Protein AF-A0A0X3PHG5-F1 (afdb_monomer_lite)

Foldseek 3Di:
DDDDDDDDDDDDDDDDPPPPVVVPVVVVVVVVVVVVVVVVPPPQWLWDKDKDWDWDAACPPDQKIKIKIKIATDTDPDDDAWKWKDWPLDIDTWDADSVRNMIMDMDIDGLVVDAFDKTKIFIAHPVLVVVQVVCVVVVHDNVVGDGSDIDIDGDRGYDDDDPDDPVNVVVVVVVVVVVVVVCVVVVPD

Sequence (189 aa):
YGMYFTRLDPYDANTNPMNVFRFSSVMLSGSFLIFCCLFLSVLSCDPEVKYKDYTSKEALLSSKTVILVEGRATCTNDELNDLYAVLGDTVVPVSRNLETDEFHVTFSDEHKKIPRGYYTVKFYDDEGYMLVRKAQSLGQPIQSIKPVFSVDVYHGGVWLRPWIHSETVALLTAALVGLGAVLTKNKIF

InterPro domains:
  IPR008855 Translocon-associated [PF05404] (33-188)
  IPR008855 Translocon-associated [PTHR12731] (33-188)

pLDDT: mean 78.21, std 18.8, range [32.19, 97.06]

Structure (mmCIF, N/CA/C/O backbone):
data_AF-A0A0X3PHG5-F1
#
_entry.id   AF-A0A0X3PHG5-F1
#
loop_
_atom_site.group_PDB
_atom_site.id
_atom_site.type_symbol
_atom_site.label_atom_id
_atom_site.label_alt_id
_atom_site.label_comp_id
_atom_site.label_asym_id
_atom_site.label_entity_id
_atom_site.label_seq_id
_atom_site.pdbx_PDB_ins_code
_atom_site.Cartn_x
_atom_site.Cartn_y
_atom_site.Cartn_z
_atom_site.occupancy
_atom_site.B_iso_or_equiv
_atom_site.auth_seq_id
_atom_site.auth_comp_id
_atom_site.auth_asym_id
_atom_site.auth_atom_id
_atom_site.pdbx_PDB_model_num
ATOM 1 N N . TYR A 1 1 ? -22.666 28.795 62.145 1.00 41.31 1 TYR A N 1
ATOM 2 C CA . TYR A 1 1 ? -23.730 28.853 63.165 1.00 41.31 1 TYR A CA 1
ATOM 3 C C . TYR A 1 1 ? -24.941 29.540 62.564 1.00 41.31 1 TYR A C 1
ATOM 5 O O . TYR A 1 1 ? -24.802 30.677 62.140 1.00 41.31 1 TYR A O 1
ATOM 13 N N . GLY A 1 2 ? -26.082 28.850 62.490 1.00 40.31 2 GLY A N 1
ATOM 14 C CA . GLY A 1 2 ? -27.363 29.460 62.114 1.00 40.31 2 GLY A CA 1
ATOM 15 C C . GLY A 1 2 ? -28.164 28.654 61.094 1.00 40.31 2 GLY A C 1
ATOM 16 O O . GLY A 1 2 ? -28.271 29.073 59.949 1.00 40.31 2 GLY A O 1
ATOM 17 N N . MET A 1 3 ? -28.739 27.517 61.502 1.00 36.38 3 MET A N 1
ATOM 18 C CA . MET A 1 3 ? -29.902 26.952 60.807 1.00 36.38 3 MET A CA 1
ATOM 19 C C . MET A 1 3 ? -31.165 27.499 61.477 1.00 36.38 3 MET A C 1
ATOM 21 O O . MET A 1 3 ? -31.364 27.282 62.672 1.00 36.38 3 MET A O 1
ATOM 25 N N . TYR A 1 4 ? -32.000 28.199 60.709 1.00 38.59 4 TYR A N 1
ATOM 26 C CA . TYR A 1 4 ? -33.343 28.611 61.112 1.00 38.59 4 TYR A CA 1
ATOM 27 C C . TYR A 1 4 ? -34.396 27.672 60.503 1.00 38.59 4 TYR A C 1
ATOM 29 O O . TYR A 1 4 ? -34.551 27.567 59.292 1.00 38.59 4 TYR A O 1
ATOM 37 N N . PHE A 1 5 ? -35.079 26.989 61.416 1.00 48.06 5 PHE A N 1
ATOM 38 C CA . PHE A 1 5 ? -36.481 26.565 61.464 1.00 48.06 5 PHE A CA 1
ATOM 39 C C . PHE A 1 5 ? -37.438 26.981 60.318 1.00 48.06 5 PHE A C 1
ATOM 41 O O . PHE A 1 5 ? -37.664 28.168 60.115 1.00 48.06 5 PHE A O 1
ATOM 48 N N . THR A 1 6 ? -38.148 26.015 59.719 1.00 40.47 6 THR A N 1
ATOM 49 C CA . THR A 1 6 ? -39.575 26.126 59.318 1.00 40.47 6 THR A CA 1
ATOM 50 C C . THR A 1 6 ? -40.212 24.735 59.471 1.00 40.47 6 THR A C 1
ATOM 52 O O . THR A 1 6 ? -39.702 23.752 58.950 1.00 40.47 6 THR A O 1
ATOM 55 N N . ARG A 1 7 ? -41.038 24.551 60.506 1.00 32.19 7 ARG A N 1
ATOM 56 C CA . ARG A 1 7 ? -42.509 24.675 60.540 1.00 32.19 7 ARG A CA 1
ATOM 57 C C . ARG A 1 7 ? -43.207 23.462 59.903 1.00 32.19 7 ARG A C 1
ATOM 59 O O . ARG A 1 7 ? -43.208 23.283 58.696 1.00 32.19 7 ARG A O 1
ATOM 66 N N . LEU A 1 8 ? -43.780 22.655 60.795 1.00 42.75 8 LEU A N 1
ATOM 67 C CA . LEU A 1 8 ? -44.697 21.548 60.543 1.00 42.75 8 LEU A CA 1
ATOM 68 C C . LEU A 1 8 ? -46.016 22.081 59.967 1.00 42.75 8 LEU A C 1
ATOM 70 O O . LEU A 1 8 ? -46.634 22.931 60.609 1.00 42.75 8 LEU A O 1
ATOM 74 N N . ASP A 1 9 ? -46.457 21.521 58.843 1.00 38.91 9 ASP A N 1
ATOM 75 C CA . ASP A 1 9 ? -47.870 21.491 58.458 1.00 38.91 9 ASP A CA 1
ATOM 76 C C . ASP A 1 9 ? -48.429 20.083 58.742 1.00 38.91 9 ASP A C 1
ATOM 78 O O . ASP A 1 9 ? -47.762 19.087 58.434 1.00 38.91 9 ASP A O 1
ATOM 82 N N . PRO A 1 10 ? -49.612 19.966 59.371 1.00 50.91 10 PRO A N 1
ATOM 83 C CA . PRO A 1 10 ? -50.230 18.689 59.688 1.00 50.91 10 PRO A CA 1
ATOM 84 C C . PRO A 1 10 ? -51.266 18.266 58.634 1.00 50.91 10 PRO A C 1
ATOM 86 O O . PRO A 1 10 ? -51.824 19.091 57.919 1.00 50.91 10 PRO A O 1
ATOM 89 N N . TYR A 1 11 ? -51.622 16.979 58.706 1.00 40.19 11 TYR A N 1
ATOM 90 C CA . TYR A 1 11 ? -52.913 16.413 58.298 1.00 40.19 11 TYR A CA 1
ATOM 91 C C . TYR A 1 11 ? -53.104 16.098 56.801 1.00 40.19 11 TYR A C 1
ATOM 93 O O . TYR A 1 11 ? -53.540 16.937 56.027 1.00 40.19 11 TYR A O 1
ATOM 101 N N . ASP A 1 12 ? -52.913 14.831 56.419 1.00 36.19 12 ASP A N 1
ATOM 102 C CA . ASP A 1 12 ? -54.086 13.990 56.148 1.00 36.19 12 ASP A CA 1
ATOM 103 C C . ASP A 1 12 ? -53.744 12.497 56.256 1.00 36.19 12 ASP A C 1
ATOM 105 O O . ASP A 1 12 ? -52.703 12.016 55.804 1.00 36.19 12 ASP A O 1
ATOM 109 N N . ALA A 1 13 ? -54.627 11.774 56.928 1.00 48.03 13 ALA A N 1
ATOM 110 C CA . ALA A 1 13 ? -54.452 10.409 57.378 1.00 48.03 13 ALA A CA 1
ATOM 111 C C . ALA A 1 13 ? -55.277 9.470 56.500 1.00 48.03 13 ALA A C 1
ATOM 113 O O . ALA A 1 13 ? -56.311 8.991 56.949 1.00 48.03 13 ALA A O 1
ATOM 114 N N . ASN A 1 14 ? -54.855 9.191 55.259 1.00 46.59 14 ASN A N 1
ATOM 115 C CA . ASN A 1 14 ? -55.441 8.071 54.515 1.00 46.59 14 ASN A CA 1
ATOM 116 C C . ASN A 1 14 ? -54.658 7.641 53.262 1.00 46.59 14 ASN A C 1
ATOM 118 O O . ASN A 1 14 ? -55.089 7.893 52.144 1.00 46.59 14 ASN A O 1
ATOM 122 N N . THR A 1 15 ? -53.538 6.928 53.409 1.00 49.00 15 THR A N 1
ATOM 123 C CA . THR A 1 15 ? -53.030 6.089 52.305 1.00 49.00 15 THR A CA 1
ATOM 124 C C . THR A 1 15 ? -52.192 4.932 52.832 1.00 49.00 15 THR A C 1
ATOM 126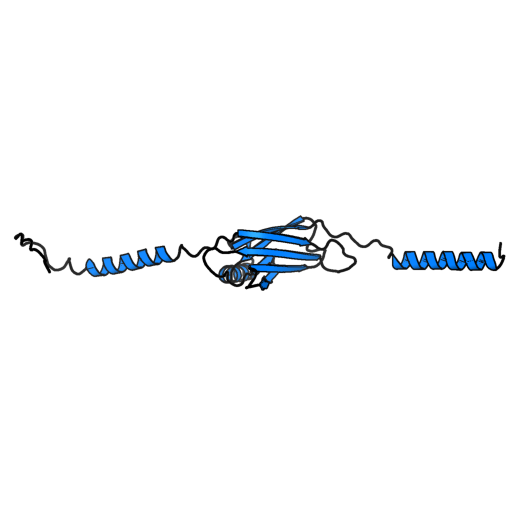 O O . THR A 1 15 ? -51.272 5.110 53.625 1.00 49.00 15 THR A O 1
ATOM 129 N N . ASN A 1 16 ? -52.536 3.733 52.367 1.00 45.94 16 ASN A N 1
ATOM 130 C CA . ASN A 1 16 ? -51.951 2.448 52.737 1.00 45.94 16 ASN A CA 1
ATOM 131 C C . ASN A 1 16 ? -50.403 2.441 52.674 1.00 45.94 16 ASN A C 1
ATOM 133 O O . ASN A 1 16 ? -49.839 2.820 51.644 1.00 45.94 16 ASN A O 1
ATOM 137 N N . PRO A 1 17 ? -49.694 1.913 53.694 1.00 46.38 17 PRO A N 1
ATOM 138 C CA . PRO A 1 17 ? -48.227 1.959 53.775 1.00 46.38 17 PRO A CA 1
ATOM 139 C C . PRO A 1 17 ? -47.492 1.006 52.810 1.00 46.38 17 PRO A C 1
ATOM 141 O O . PRO A 1 17 ? -46.265 0.945 52.816 1.00 46.38 17 PRO A O 1
ATOM 144 N N . MET A 1 18 ? -48.203 0.258 51.959 1.00 44.62 18 MET A N 1
ATOM 145 C CA . MET A 1 18 ? -47.602 -0.813 51.151 1.00 44.62 18 MET A CA 1
ATOM 146 C C . MET A 1 18 ? -47.088 -0.395 49.763 1.00 44.62 18 MET A C 1
ATOM 148 O O . MET A 1 18 ? -46.386 -1.180 49.132 1.00 44.62 18 MET A O 1
ATOM 152 N N . ASN A 1 19 ? -47.370 0.823 49.283 1.00 41.91 19 ASN A N 1
ATOM 153 C CA . ASN A 1 19 ? -46.930 1.265 47.946 1.00 41.91 19 ASN A CA 1
ATOM 154 C C . ASN A 1 19 ? -45.727 2.221 47.941 1.00 41.91 19 ASN A C 1
ATOM 156 O O . ASN A 1 19 ? -45.150 2.462 46.883 1.00 41.91 19 ASN A O 1
ATOM 160 N N . VAL A 1 20 ? -45.297 2.724 49.100 1.00 47.88 20 VAL A N 1
ATOM 161 C CA . VAL A 1 20 ? -44.175 3.679 49.181 1.00 47.88 20 VAL A CA 1
ATOM 162 C C . VAL A 1 20 ? -42.817 2.964 49.101 1.00 47.88 20 VAL A C 1
ATOM 164 O O . VAL A 1 20 ? -41.876 3.470 48.493 1.00 47.88 20 VAL A O 1
ATOM 167 N N . PHE A 1 21 ? -42.721 1.731 49.608 1.00 44.16 21 PHE A N 1
ATOM 168 C CA . PHE A 1 21 ? -41.457 0.981 49.642 1.00 44.16 21 PHE A CA 1
ATOM 169 C C . PHE A 1 21 ? -41.068 0.301 48.321 1.00 44.16 21 PHE A C 1
ATOM 171 O O . PHE A 1 21 ? -39.909 -0.071 48.150 1.00 44.16 21 PHE A O 1
ATOM 178 N N . ARG A 1 22 ? -41.991 0.163 47.358 1.00 39.25 22 ARG A N 1
ATOM 179 C CA . ARG A 1 22 ? -41.695 -0.444 46.045 1.00 39.25 22 ARG A CA 1
ATOM 180 C C . ARG A 1 22 ? -41.209 0.565 44.999 1.00 39.25 22 ARG A C 1
ATOM 182 O O . ARG A 1 22 ? -40.658 0.161 43.982 1.00 39.25 22 ARG A O 1
ATOM 189 N N . PHE A 1 23 ? -41.390 1.863 45.252 1.00 42.81 23 PHE A N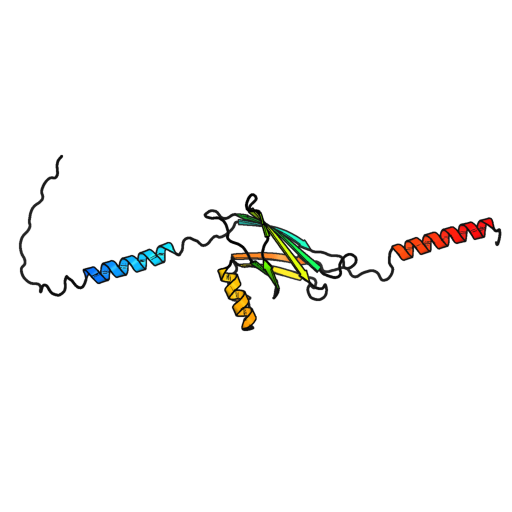 1
ATOM 190 C CA . PHE A 1 23 ? -41.012 2.936 44.327 1.00 42.81 23 PHE A CA 1
ATOM 191 C C . PHE A 1 23 ? -39.564 3.419 44.507 1.00 42.81 23 PHE A C 1
ATOM 193 O O . PHE A 1 23 ? -38.958 3.895 43.550 1.00 42.81 23 PHE A O 1
ATOM 200 N N . SER A 1 24 ? -38.976 3.256 45.698 1.00 46.94 24 SER A N 1
ATOM 201 C CA . SER A 1 24 ? -37.615 3.737 45.988 1.00 46.94 24 SER A CA 1
ATOM 202 C C . SER A 1 24 ? -36.516 2.862 45.360 1.00 46.94 24 SER A C 1
ATOM 204 O O . SER A 1 24 ? -35.541 3.386 44.825 1.00 46.94 24 SER A O 1
ATOM 206 N N . SER A 1 25 ? -36.692 1.538 45.325 1.00 46.69 25 SER A N 1
ATOM 207 C CA . SER A 1 25 ? -35.706 0.600 44.759 1.00 46.69 25 SER A CA 1
ATOM 208 C C . SER A 1 25 ? -35.695 0.560 43.224 1.00 46.69 25 SER A C 1
ATOM 210 O O . SER A 1 25 ? -34.639 0.371 42.625 1.00 46.69 25 SER A O 1
ATOM 212 N N . VAL A 1 26 ? -36.839 0.799 42.572 1.00 51.00 26 VAL A N 1
ATOM 213 C CA . VAL A 1 26 ? -36.942 0.848 41.099 1.00 51.00 26 VAL A CA 1
ATOM 214 C C . VAL A 1 26 ? -36.394 2.170 40.542 1.00 51.00 26 VAL A C 1
ATOM 216 O O . VAL A 1 26 ? -35.745 2.174 39.498 1.00 51.00 26 VAL A O 1
ATOM 219 N N . MET A 1 27 ? -36.570 3.281 41.266 1.00 49.12 27 MET A N 1
ATOM 220 C CA . MET A 1 27 ? -36.026 4.593 40.886 1.00 49.12 27 MET A CA 1
ATOM 221 C C . MET A 1 27 ? -34.498 4.674 41.048 1.00 49.12 27 MET A C 1
ATOM 223 O O . MET A 1 27 ? -33.832 5.236 40.181 1.00 49.12 27 MET A O 1
ATOM 227 N N . LEU A 1 28 ? -33.918 4.047 42.085 1.00 50.62 28 LEU A N 1
ATOM 228 C CA . LEU A 1 28 ? -32.454 3.951 42.225 1.00 50.62 28 LEU A CA 1
ATOM 229 C C . LEU A 1 28 ? -31.813 3.034 41.166 1.00 50.62 28 LEU A C 1
ATOM 231 O O . LEU A 1 28 ? -30.697 3.297 40.723 1.00 50.62 28 LEU A O 1
ATOM 235 N N . SER A 1 29 ? -32.518 1.981 40.739 1.00 51.50 29 SER A N 1
ATOM 236 C CA . SER A 1 29 ? -32.056 1.051 39.698 1.00 51.50 29 SER A CA 1
ATOM 237 C C . SER A 1 29 ? -32.139 1.650 38.287 1.00 51.50 29 SER A C 1
ATOM 239 O O . SER A 1 29 ? -31.236 1.430 37.478 1.00 51.50 29 SER A O 1
ATOM 241 N N . GLY A 1 30 ? -33.179 2.441 37.996 1.00 50.97 30 GLY A N 1
ATOM 242 C CA . GLY A 1 30 ? -33.368 3.088 36.695 1.00 50.97 30 GLY A CA 1
ATOM 243 C C . GLY A 1 30 ? -32.378 4.225 36.424 1.00 50.97 30 GLY A C 1
ATOM 244 O O . GLY A 1 30 ? -31.853 4.330 35.317 1.00 50.97 30 GLY A O 1
ATOM 245 N N . SER A 1 31 ? -32.048 5.035 37.436 1.00 53.56 31 SER A N 1
ATOM 246 C CA . SER A 1 31 ? -31.077 6.130 37.282 1.00 53.56 31 SER A CA 1
ATOM 247 C C . SER A 1 31 ? -29.640 5.649 37.061 1.00 53.56 31 SER A C 1
ATOM 249 O O . SER A 1 31 ? -28.892 6.318 36.352 1.00 53.56 31 SER A O 1
ATOM 251 N N . PHE A 1 32 ? -29.253 4.486 37.596 1.00 52.09 32 PHE A N 1
ATOM 252 C CA . PHE A 1 32 ? -27.912 3.919 37.394 1.00 52.09 32 PHE A CA 1
ATOM 253 C C . PHE A 1 32 ? -27.714 3.373 35.968 1.00 52.09 32 PHE A C 1
ATOM 255 O O . PHE A 1 32 ? -26.645 3.533 35.382 1.00 52.09 32 PHE A O 1
ATOM 262 N N . LEU A 1 33 ? -28.765 2.792 35.374 1.00 53.94 33 LEU A N 1
ATOM 263 C CA . LEU A 1 33 ? -28.755 2.309 33.987 1.00 53.94 33 LEU A CA 1
ATOM 264 C C . LEU A 1 33 ? -28.727 3.460 32.969 1.00 53.94 33 LEU A C 1
ATOM 266 O O . LEU A 1 33 ? -28.051 3.362 31.949 1.00 53.94 33 LEU A O 1
ATOM 270 N N . ILE A 1 34 ? -29.402 4.574 33.264 1.00 55.03 34 ILE A N 1
ATOM 271 C CA . ILE A 1 34 ? -29.420 5.760 32.392 1.00 55.03 34 ILE A CA 1
ATOM 272 C C . ILE A 1 34 ? -28.089 6.522 32.464 1.00 55.03 34 ILE A C 1
ATOM 274 O O . ILE A 1 34 ? -27.598 6.997 31.443 1.00 55.03 34 ILE A O 1
ATOM 278 N N . PHE A 1 35 ? -27.460 6.592 33.641 1.00 52.66 35 PHE A N 1
ATOM 279 C CA . PHE A 1 35 ? -26.144 7.217 33.795 1.00 52.66 35 PHE A CA 1
ATOM 280 C C . PHE A 1 35 ? -25.027 6.382 33.144 1.00 52.66 35 PHE A C 1
ATOM 282 O O . PHE A 1 35 ? -24.122 6.944 32.540 1.00 52.66 35 PHE A O 1
ATOM 289 N N . CYS A 1 36 ? -25.121 5.048 33.165 1.00 53.12 36 CYS A N 1
ATOM 290 C CA . CYS A 1 36 ? -24.152 4.170 32.496 1.00 53.12 36 CYS A CA 1
ATOM 291 C C . CYS A 1 36 ? -24.176 4.319 30.961 1.00 53.12 36 CYS A C 1
ATOM 293 O O . CYS A 1 36 ? -23.119 4.379 30.334 1.00 53.12 36 CYS A O 1
ATOM 295 N N . CYS A 1 37 ? -25.358 4.482 30.354 1.00 52.28 37 CYS A N 1
ATOM 296 C CA . CYS A 1 37 ? -25.480 4.699 28.907 1.00 52.28 37 CYS A CA 1
ATOM 297 C C . CYS A 1 37 ? -24.916 6.050 28.433 1.00 52.28 37 CYS A C 1
ATOM 299 O O . CYS A 1 37 ? -24.498 6.155 27.284 1.00 52.28 37 CYS A O 1
ATOM 301 N N . LEU A 1 38 ? -24.890 7.073 29.295 1.00 52.94 38 LEU A N 1
ATOM 302 C CA . LEU A 1 38 ? -24.382 8.407 28.946 1.00 52.94 38 LEU A CA 1
ATOM 303 C C . LEU A 1 38 ? -22.851 8.514 29.015 1.00 52.94 38 LEU A C 1
ATOM 305 O O . LEU A 1 38 ? -22.280 9.396 28.379 1.00 52.94 38 LEU A O 1
ATOM 309 N N . PHE A 1 39 ? -22.180 7.621 29.750 1.00 50.47 39 PHE A N 1
ATOM 310 C CA . PHE A 1 39 ? -20.714 7.604 29.840 1.00 50.47 39 PHE A CA 1
ATOM 311 C C . PHE A 1 39 ? -20.034 6.797 28.727 1.00 50.47 39 PHE A C 1
ATOM 313 O O . PHE A 1 39 ? -18.862 7.034 28.455 1.00 50.47 39 PHE A O 1
ATOM 320 N N . LEU A 1 40 ? -20.742 5.888 28.041 1.00 52.53 40 LEU A N 1
ATOM 321 C CA . LEU A 1 40 ? -20.148 5.106 26.945 1.00 52.53 40 LEU A CA 1
ATOM 322 C C . LEU A 1 40 ? -20.017 5.879 25.625 1.00 52.53 40 LEU A C 1
ATOM 324 O O . LEU A 1 40 ? -19.265 5.463 24.750 1.00 52.53 40 LEU A O 1
ATOM 328 N N . SER A 1 41 ? -20.731 6.991 25.447 1.00 52.28 41 SER A N 1
ATOM 329 C CA . SER A 1 41 ? -20.766 7.703 24.162 1.00 52.28 41 SER A CA 1
ATOM 330 C C . SER A 1 41 ? -19.628 8.707 23.948 1.00 52.28 41 SER A C 1
ATOM 332 O O . SER A 1 41 ? -19.637 9.400 22.937 1.00 52.28 41 SER A O 1
ATOM 334 N N . VAL A 1 42 ? -18.672 8.829 24.878 1.00 51.66 42 VAL A N 1
ATOM 335 C CA . VAL A 1 42 ? -17.683 9.928 24.869 1.00 51.66 42 VAL A CA 1
ATOM 336 C C . VAL A 1 42 ? -16.271 9.519 24.428 1.00 51.66 42 VAL A C 1
ATOM 338 O O . VAL A 1 42 ? -15.387 10.367 24.402 1.00 51.66 42 VAL A O 1
ATOM 341 N N . LEU A 1 43 ? -16.049 8.261 24.035 1.00 56.78 43 LEU A N 1
ATOM 342 C CA . LEU A 1 43 ? -14.722 7.767 23.637 1.00 56.78 43 LEU A CA 1
ATOM 343 C C . LEU A 1 43 ? -14.630 7.383 22.150 1.00 56.78 43 LEU A C 1
ATOM 345 O O . LEU A 1 43 ? -13.913 6.460 21.784 1.00 56.78 43 LEU A O 1
ATOM 349 N N . SER A 1 44 ? -15.365 8.059 21.264 1.00 58.25 44 SER A N 1
ATOM 350 C CA . SER A 1 44 ? -15.099 7.937 19.827 1.00 58.25 44 SER A CA 1
ATOM 351 C C . SER A 1 44 ? -14.066 8.984 19.426 1.00 58.25 44 SER A C 1
ATOM 353 O O . SER A 1 44 ? -14.383 10.169 19.323 1.00 58.25 44 SER A O 1
ATOM 355 N N . CYS A 1 45 ? -12.824 8.549 19.231 1.00 66.75 45 CYS A N 1
ATOM 356 C CA . CYS A 1 45 ? -11.799 9.396 18.647 1.00 66.75 45 CYS A CA 1
ATOM 357 C C . CYS A 1 45 ? -12.041 9.535 17.140 1.00 66.75 45 CYS A C 1
ATOM 359 O O . CYS A 1 45 ? -11.969 8.543 16.417 1.00 66.75 45 CYS A O 1
ATOM 361 N N . ASP A 1 46 ? -12.287 10.757 16.669 1.00 67.81 46 ASP A N 1
ATOM 362 C CA . ASP A 1 46 ? -12.180 11.110 15.253 1.00 67.81 46 ASP A CA 1
ATOM 363 C C . ASP A 1 46 ? -10.793 11.743 15.034 1.00 67.81 46 ASP A C 1
ATOM 365 O O . ASP A 1 46 ? -10.614 12.932 15.317 1.00 67.81 46 ASP A O 1
ATOM 369 N N . PRO A 1 47 ? -9.771 10.970 14.617 1.00 74.94 47 PRO A N 1
ATOM 370 C CA . PRO A 1 47 ? -8.417 11.494 14.499 1.00 74.94 47 PRO A CA 1
ATOM 371 C C . PRO A 1 47 ? -8.294 12.477 13.328 1.00 74.94 47 PRO A C 1
ATOM 373 O O . PRO A 1 47 ? -8.789 12.226 12.227 1.00 74.94 47 PRO A O 1
ATOM 376 N N . GLU A 1 48 ? -7.555 13.571 13.530 1.00 78.12 48 GLU A N 1
ATOM 377 C CA . GLU A 1 48 ? -7.088 14.398 12.413 1.00 78.12 48 GLU A CA 1
ATOM 378 C C . GLU A 1 48 ? -5.924 13.659 11.735 1.00 78.12 48 GLU A C 1
ATOM 380 O O . GLU A 1 48 ? -4.860 13.473 12.332 1.00 78.12 48 GLU A O 1
ATOM 385 N N . VAL A 1 49 ? -6.131 13.196 10.497 1.00 82.62 49 VAL A N 1
ATOM 386 C CA . VAL A 1 49 ? -5.156 12.369 9.770 1.00 82.62 49 VAL A CA 1
ATOM 387 C C . VAL A 1 49 ? -4.529 13.157 8.627 1.00 82.62 49 VAL A C 1
ATOM 389 O O . VAL A 1 49 ? -5.211 13.593 7.699 1.00 82.62 49 VAL A O 1
ATOM 392 N N . LYS A 1 50 ? -3.200 13.277 8.654 1.00 87.00 50 LYS A N 1
ATOM 393 C CA . LYS A 1 50 ? -2.398 13.754 7.518 1.00 87.00 50 LYS A CA 1
ATOM 394 C C . LYS A 1 50 ? -1.570 12.594 7.007 1.00 87.00 50 LYS A C 1
ATOM 396 O O . LYS A 1 50 ? -0.778 12.045 7.764 1.00 87.00 50 LYS A O 1
ATOM 401 N N . TYR A 1 51 ? -1.737 12.231 5.742 1.00 90.19 51 TYR A N 1
ATOM 402 C CA . TYR A 1 51 ? -1.047 11.089 5.151 1.00 90.19 51 TYR A CA 1
ATOM 403 C C . TYR A 1 51 ? -0.309 11.466 3.867 1.00 90.19 51 TYR A C 1
ATOM 405 O O . TYR A 1 51 ? -0.602 12.473 3.219 1.00 90.19 51 TYR A O 1
ATOM 413 N N . LYS A 1 52 ? 0.661 10.629 3.519 1.00 91.31 52 LYS A N 1
ATOM 414 C CA . LYS A 1 52 ? 1.363 10.575 2.247 1.00 91.31 52 LYS A CA 1
ATOM 415 C C . LYS A 1 52 ? 1.353 9.131 1.776 1.00 91.31 52 LYS A C 1
ATOM 417 O O . LYS A 1 52 ? 1.584 8.203 2.551 1.00 91.31 52 LYS A O 1
ATOM 422 N N . ASP A 1 53 ? 1.095 8.952 0.498 1.00 91.56 53 ASP A N 1
ATOM 423 C CA . ASP A 1 53 ? 1.045 7.660 -0.151 1.00 91.56 53 ASP A CA 1
ATOM 424 C C . ASP A 1 53 ? 2.173 7.529 -1.175 1.00 91.56 53 ASP A C 1
ATOM 426 O O . ASP A 1 53 ? 2.448 8.419 -1.981 1.00 91.56 53 ASP A O 1
ATOM 430 N N . TYR A 1 54 ? 2.839 6.380 -1.154 1.00 91.31 54 TYR A N 1
ATOM 431 C CA . TYR A 1 54 ? 3.827 6.010 -2.152 1.00 91.31 54 TYR A CA 1
ATOM 432 C C . TYR A 1 54 ? 3.472 4.661 -2.735 1.00 91.31 54 TYR A C 1
ATOM 434 O O . TYR A 1 54 ? 3.059 3.726 -2.048 1.00 91.31 54 TYR A O 1
ATOM 442 N N . THR A 1 55 ? 3.689 4.541 -4.035 1.00 91.88 55 THR A N 1
ATOM 443 C CA . THR A 1 55 ? 3.495 3.284 -4.730 1.00 91.88 55 THR A CA 1
ATOM 444 C C . THR A 1 55 ? 4.657 2.999 -5.667 1.00 91.88 55 THR A C 1
ATOM 446 O O . THR A 1 55 ? 5.152 3.885 -6.369 1.00 91.88 55 THR A O 1
ATOM 449 N N . SER A 1 56 ? 5.108 1.748 -5.681 1.00 87.81 56 SER A N 1
ATOM 450 C CA . SER A 1 56 ? 6.142 1.300 -6.610 1.00 87.81 56 SER A CA 1
ATOM 451 C C . SER A 1 56 ? 5.600 1.290 -8.040 1.00 87.81 56 SER A C 1
ATOM 453 O O . SER A 1 56 ? 4.542 0.713 -8.285 1.00 87.81 56 SER A O 1
ATOM 455 N N . LYS A 1 57 ? 6.339 1.860 -8.996 1.00 84.69 57 LYS A N 1
ATOM 456 C CA . LYS A 1 57 ? 5.920 1.944 -10.410 1.00 84.69 57 LYS A CA 1
ATOM 457 C C . LYS A 1 57 ? 6.720 1.041 -11.353 1.00 84.69 57 LYS A C 1
ATOM 459 O O . LYS A 1 57 ? 6.395 0.960 -12.534 1.00 84.69 57 LYS A O 1
ATOM 464 N N . GLU A 1 58 ? 7.744 0.350 -10.858 1.00 76.94 58 GLU A N 1
ATOM 465 C CA . GLU A 1 58 ? 8.714 -0.362 -11.696 1.00 76.94 58 GLU A CA 1
ATOM 466 C C . GLU A 1 58 ? 8.754 -1.862 -11.388 1.00 76.94 58 GLU A C 1
ATOM 468 O O . GLU A 1 58 ? 9.022 -2.257 -10.256 1.00 76.94 58 GLU A O 1
ATOM 473 N N . ALA A 1 59 ? 8.562 -2.700 -12.415 1.00 76.69 59 ALA A N 1
ATOM 474 C CA . ALA A 1 59 ? 8.701 -4.161 -12.308 1.00 76.69 59 ALA A CA 1
ATOM 475 C C . ALA A 1 59 ? 10.161 -4.648 -12.414 1.00 76.69 59 ALA A C 1
ATOM 477 O O . ALA A 1 59 ? 10.434 -5.844 -12.352 1.00 76.69 59 ALA A O 1
ATOM 478 N N . LEU A 1 60 ? 11.110 -3.742 -12.681 1.00 70.56 60 LEU A N 1
ATOM 479 C CA . LEU A 1 60 ? 12.521 -4.083 -12.894 1.00 70.56 60 LEU A CA 1
ATOM 480 C C . LEU A 1 60 ? 13.252 -4.414 -11.594 1.00 70.56 60 LEU A C 1
ATOM 482 O O . LEU A 1 60 ? 14.108 -5.295 -11.582 1.00 70.56 60 LEU A O 1
ATOM 486 N N . LEU A 1 61 ? 12.923 -3.684 -10.528 1.00 76.25 61 LEU A N 1
ATOM 487 C CA . LEU A 1 61 ? 13.621 -3.731 -9.242 1.00 76.25 61 LEU A CA 1
ATOM 488 C C . LEU A 1 61 ? 12.962 -4.691 -8.243 1.00 76.25 61 LEU A C 1
ATOM 490 O O . LEU A 1 61 ? 13.597 -5.108 -7.280 1.00 76.25 61 LEU A O 1
ATOM 494 N N . SER A 1 62 ? 11.697 -5.046 -8.463 1.00 78.25 62 SER A N 1
ATOM 495 C CA . SER A 1 62 ? 10.910 -5.903 -7.578 1.00 78.25 62 SER A CA 1
ATOM 496 C C . SER A 1 62 ? 9.885 -6.683 -8.397 1.00 78.25 62 SER A C 1
ATOM 498 O O . SER A 1 62 ? 9.389 -6.173 -9.393 1.00 78.25 62 SER A O 1
ATOM 500 N N . SER A 1 63 ? 9.557 -7.906 -7.971 1.00 83.62 63 SER A N 1
ATOM 501 C CA . SER A 1 63 ? 8.482 -8.730 -8.552 1.00 83.62 63 SER A CA 1
ATOM 502 C C . SER A 1 63 ? 7.099 -8.443 -7.951 1.00 83.62 63 SER A C 1
ATOM 504 O O . SER A 1 63 ? 6.096 -9.033 -8.368 1.00 83.62 63 SER A O 1
ATOM 506 N N . LYS A 1 64 ? 7.049 -7.566 -6.944 1.00 89.31 64 LYS A N 1
ATOM 507 C CA . LYS A 1 64 ? 5.850 -7.202 -6.190 1.00 89.31 64 LYS A CA 1
ATOM 508 C C . LYS A 1 64 ? 5.630 -5.698 -6.227 1.00 89.31 64 LYS A C 1
ATOM 510 O O . LYS A 1 64 ? 6.586 -4.927 -6.124 1.00 89.31 64 LYS A O 1
ATOM 515 N N . THR A 1 65 ? 4.365 -5.300 -6.331 1.00 90.69 65 THR A N 1
ATOM 516 C CA . THR A 1 65 ? 3.941 -3.919 -6.116 1.00 90.69 65 THR A CA 1
ATOM 517 C C . THR A 1 65 ? 3.873 -3.668 -4.620 1.00 90.69 65 THR A C 1
ATOM 519 O O . THR A 1 65 ? 3.262 -4.443 -3.884 1.00 90.69 65 THR A O 1
ATOM 522 N N . VAL A 1 66 ? 4.482 -2.572 -4.187 1.00 92.56 66 VAL A N 1
ATOM 523 C CA . VAL A 1 66 ? 4.438 -2.097 -2.810 1.00 92.56 66 VAL A CA 1
ATOM 524 C C . VAL A 1 66 ? 3.611 -0.817 -2.755 1.00 92.56 66 VAL A C 1
ATOM 526 O O . VAL A 1 66 ? 3.826 0.104 -3.549 1.00 92.56 66 VAL A O 1
ATOM 529 N N . ILE A 1 67 ? 2.659 -0.775 -1.827 1.00 93.56 67 ILE A N 1
ATOM 530 C CA . ILE A 1 67 ? 1.901 0.418 -1.454 1.00 93.56 67 ILE A CA 1
ATOM 531 C C . ILE A 1 67 ? 2.297 0.764 -0.023 1.00 93.56 67 ILE A C 1
ATOM 533 O O . ILE A 1 67 ? 2.089 -0.034 0.889 1.00 93.56 67 ILE A O 1
ATOM 537 N N . LEU A 1 68 ? 2.879 1.941 0.156 1.00 94.62 68 LEU A N 1
ATOM 538 C CA . LEU A 1 68 ? 3.284 2.484 1.441 1.00 94.62 68 LEU A CA 1
ATOM 539 C C . LEU A 1 68 ? 2.385 3.673 1.755 1.00 94.62 68 LEU A C 1
ATOM 541 O O . LEU A 1 68 ? 2.264 4.588 0.944 1.00 94.62 68 LEU A O 1
ATOM 545 N N . VAL A 1 69 ? 1.780 3.663 2.934 1.00 94.88 69 VAL A N 1
ATOM 546 C CA . VAL A 1 69 ? 1.057 4.815 3.468 1.00 94.88 69 VAL A CA 1
ATOM 547 C C . VAL A 1 69 ? 1.741 5.213 4.758 1.00 94.88 69 VAL A C 1
ATOM 549 O O . VAL A 1 69 ? 1.841 4.410 5.684 1.00 94.88 69 VAL A O 1
ATOM 552 N N . GLU A 1 70 ? 2.225 6.445 4.796 1.00 93.88 70 GLU A N 1
ATOM 553 C CA . GLU A 1 70 ? 2.807 7.065 5.979 1.00 93.88 70 GLU A CA 1
ATOM 554 C C . GLU A 1 70 ? 1.973 8.280 6.369 1.00 93.88 70 GLU A C 1
ATOM 556 O O . GLU A 1 70 ? 1.347 8.918 5.525 1.00 93.88 70 GLU A O 1
ATOM 561 N N . GLY A 1 71 ? 1.940 8.629 7.644 1.00 91.12 71 GLY A N 1
ATOM 562 C CA . GLY A 1 71 ? 1.178 9.784 8.080 1.00 91.12 71 GLY A CA 1
ATOM 563 C C . GLY A 1 71 ? 1.316 10.057 9.557 1.00 91.12 71 GLY A C 1
ATOM 564 O O . GLY A 1 71 ? 2.103 9.424 10.250 1.00 91.12 71 GLY A O 1
ATOM 565 N N . ARG A 1 72 ? 0.524 11.009 10.033 1.00 88.69 72 ARG A N 1
ATOM 566 C CA . ARG A 1 72 ? 0.358 11.319 11.448 1.00 88.69 72 ARG A CA 1
ATOM 567 C C . ARG A 1 72 ? -1.128 11.317 11.772 1.00 88.69 72 ARG A C 1
ATOM 569 O O . ARG A 1 72 ? -1.914 11.897 11.018 1.00 88.69 72 ARG A O 1
ATOM 576 N N . ALA A 1 73 ? -1.489 10.650 12.861 1.00 85.06 73 ALA A N 1
ATOM 577 C CA . ALA A 1 73 ? -2.857 10.582 13.357 1.00 85.06 73 ALA A CA 1
ATOM 578 C C . ALA A 1 73 ? -2.861 11.030 14.817 1.00 85.06 73 ALA A C 1
ATOM 580 O O . ALA A 1 73 ? -2.284 10.358 15.665 1.00 85.06 73 ALA A O 1
ATOM 581 N N . THR A 1 74 ? -3.490 12.170 15.097 1.00 80.69 74 THR A N 1
ATOM 582 C CA . THR A 1 74 ? -3.563 12.733 16.452 1.00 80.69 74 THR A CA 1
ATOM 583 C C . THR A 1 74 ? -4.977 12.627 16.996 1.00 80.69 74 THR A C 1
ATOM 585 O O . THR A 1 74 ? -5.931 12.969 16.291 1.00 80.69 74 THR A O 1
ATOM 588 N N . CYS A 1 75 ? -5.107 12.214 18.256 1.00 78.44 75 CYS A N 1
ATOM 589 C CA . CYS A 1 75 ? -6.373 12.200 18.978 1.00 78.44 75 CYS A CA 1
ATOM 590 C C . CYS A 1 75 ? -6.376 13.246 20.096 1.00 78.44 75 CYS A C 1
ATOM 592 O O . CYS A 1 75 ? -5.375 13.434 20.778 1.00 78.44 75 CYS A O 1
ATOM 594 N N . THR A 1 76 ? -7.500 13.938 20.291 1.00 69.38 76 THR A N 1
ATOM 595 C CA . THR A 1 76 ? -7.606 15.030 21.274 1.00 69.38 76 THR A CA 1
ATOM 596 C C . THR A 1 76 ? -7.701 14.537 22.720 1.00 69.38 76 THR A C 1
ATOM 598 O O . THR A 1 76 ? -7.368 15.292 23.628 1.00 69.38 76 THR A O 1
ATOM 601 N N . ASN A 1 77 ? -8.168 13.303 22.943 1.00 61.72 77 ASN A N 1
ATOM 602 C CA . ASN A 1 77 ? -8.611 12.857 24.268 1.00 61.72 77 ASN A CA 1
ATOM 603 C C . ASN A 1 77 ? -7.901 11.609 24.818 1.00 61.72 77 ASN A C 1
ATOM 605 O O . ASN A 1 77 ? -8.143 11.302 25.977 1.00 61.72 77 ASN A O 1
ATOM 609 N N . ASP A 1 78 ? -7.060 10.907 24.046 1.00 60.38 78 ASP A N 1
ATOM 610 C CA . ASP A 1 78 ? -6.333 9.722 24.535 1.00 60.38 78 ASP A CA 1
ATOM 611 C C . ASP A 1 78 ? -5.221 9.261 23.577 1.00 60.38 78 ASP A C 1
ATOM 613 O O . ASP A 1 78 ? -5.192 9.652 22.405 1.00 60.38 78 ASP A O 1
ATOM 617 N N . GLU A 1 79 ? -4.328 8.394 24.067 1.00 66.12 79 GLU A N 1
ATOM 618 C CA . GLU A 1 79 ? -3.439 7.609 23.205 1.00 66.12 79 GLU A CA 1
ATOM 619 C C . GLU A 1 79 ? -4.287 6.717 22.287 1.00 66.12 79 GLU A C 1
ATOM 621 O O . GLU A 1 79 ? -5.135 5.944 22.727 1.00 66.12 79 GLU A O 1
ATOM 626 N N . LEU A 1 80 ? -4.076 6.828 20.976 1.00 71.75 80 LEU A N 1
ATOM 627 C CA . LEU A 1 80 ? -4.680 5.895 20.028 1.00 71.75 80 LEU A CA 1
ATOM 628 C C . LEU A 1 80 ? -4.133 4.482 20.309 1.00 71.75 80 LEU A C 1
ATOM 630 O O . LEU A 1 80 ? -2.917 4.319 20.423 1.00 71.75 80 LEU A O 1
ATOM 634 N N . ASN A 1 81 ? -5.004 3.473 20.341 1.00 77.94 81 ASN A N 1
ATOM 635 C CA . ASN A 1 81 ? -4.612 2.062 20.442 1.00 77.94 81 ASN A CA 1
ATOM 636 C C . ASN A 1 81 ? -3.859 1.571 19.187 1.00 77.94 81 ASN A C 1
ATOM 638 O O . ASN A 1 81 ? -3.709 2.295 18.191 1.00 77.94 81 ASN A O 1
ATOM 642 N N . ASP A 1 82 ? -3.381 0.326 19.230 1.00 87.38 82 ASP A N 1
ATOM 643 C CA . ASP A 1 82 ? -2.803 -0.345 18.068 1.00 87.38 82 ASP A CA 1
ATOM 644 C C . ASP A 1 82 ? -3.832 -0.416 16.929 1.00 87.38 82 ASP A C 1
ATOM 646 O O . ASP A 1 82 ? -4.995 -0.779 17.109 1.00 87.38 82 ASP A O 1
ATOM 650 N N . LEU A 1 83 ? -3.401 -0.020 15.731 1.00 90.88 83 LEU A N 1
ATOM 651 C CA . LEU A 1 83 ? -4.257 0.045 14.551 1.00 90.88 83 LEU A CA 1
ATOM 652 C C . LEU A 1 83 ? -3.910 -1.082 13.581 1.00 90.88 83 LEU A C 1
ATOM 654 O O . LEU A 1 83 ? -2.747 -1.442 13.393 1.00 90.88 83 LEU A O 1
ATOM 658 N N . TYR A 1 84 ? -4.925 -1.578 12.884 1.00 93.81 84 TYR A N 1
ATOM 659 C CA . TYR A 1 84 ? -4.794 -2.568 11.823 1.00 93.81 84 TYR A CA 1
ATOM 660 C C . TYR A 1 84 ? -5.316 -1.986 10.527 1.00 93.81 84 TYR A C 1
ATOM 662 O O . TYR A 1 84 ? -6.446 -1.507 10.442 1.00 93.81 84 TYR A O 1
ATOM 670 N N . ALA A 1 85 ? -4.499 -2.056 9.490 1.00 94.94 85 ALA A N 1
ATOM 671 C CA . ALA A 1 85 ? -4.877 -1.585 8.178 1.00 94.94 85 ALA A CA 1
ATOM 672 C C . ALA A 1 85 ? -5.285 -2.767 7.299 1.00 94.94 85 ALA A C 1
ATOM 674 O O . ALA A 1 85 ? -4.629 -3.812 7.260 1.00 94.94 85 ALA A O 1
ATOM 675 N N . VAL A 1 86 ? -6.373 -2.582 6.567 1.00 94.50 86 VAL A N 1
ATOM 676 C CA . VAL A 1 86 ? -6.966 -3.576 5.683 1.00 94.50 86 VAL A CA 1
ATOM 677 C C . VAL A 1 86 ? -7.014 -3.004 4.278 1.00 94.50 86 VAL A C 1
ATOM 679 O O . VAL A 1 86 ? -7.565 -1.924 4.047 1.00 94.50 86 VAL A O 1
ATOM 682 N N . LEU A 1 87 ? -6.462 -3.760 3.336 1.00 93.25 87 LEU A N 1
ATOM 683 C CA . LEU A 1 87 ? -6.518 -3.471 1.913 1.00 93.25 87 LEU A CA 1
ATOM 684 C C . LEU A 1 87 ? -7.029 -4.714 1.179 1.00 93.25 87 LEU A C 1
ATOM 686 O O . LEU A 1 87 ? -6.319 -5.713 1.056 1.00 93.25 87 LEU A O 1
ATOM 690 N N . GLY A 1 88 ? -8.276 -4.652 0.704 1.00 88.62 88 GLY A N 1
ATOM 691 C CA . GLY A 1 88 ? -8.961 -5.825 0.156 1.00 88.62 88 GLY A CA 1
ATOM 692 C C . GLY A 1 88 ? -9.096 -6.918 1.219 1.00 88.62 88 GLY A C 1
ATOM 693 O O . GLY A 1 88 ? -9.747 -6.699 2.239 1.00 88.62 88 GLY A O 1
ATOM 694 N N . ASP A 1 89 ? -8.446 -8.059 0.991 1.00 86.75 89 ASP A N 1
ATOM 695 C CA . ASP A 1 89 ? -8.438 -9.208 1.911 1.00 86.75 89 ASP A CA 1
ATOM 696 C C . ASP A 1 89 ? -7.194 -9.264 2.813 1.00 86.75 89 ASP A C 1
ATOM 698 O O . ASP A 1 89 ? -7.123 -10.071 3.745 1.00 86.75 89 ASP A O 1
ATOM 702 N N . THR A 1 90 ? -6.209 -8.403 2.561 1.00 90.50 90 THR A N 1
ATOM 703 C CA . THR A 1 90 ? -4.938 -8.401 3.285 1.00 90.50 90 THR A CA 1
ATOM 704 C C . THR A 1 90 ? -5.026 -7.481 4.493 1.00 90.50 90 THR A C 1
ATOM 706 O O . THR A 1 90 ? -5.378 -6.308 4.365 1.00 90.50 90 THR A O 1
ATOM 709 N N . VAL A 1 91 ? -4.661 -8.007 5.663 1.00 92.50 91 VAL A N 1
ATOM 710 C CA . VAL A 1 91 ? -4.604 -7.252 6.920 1.00 92.50 91 VAL A CA 1
ATOM 711 C C . VAL A 1 91 ? -3.160 -7.156 7.390 1.00 92.50 91 VAL A C 1
ATOM 713 O O . VAL A 1 91 ? -2.463 -8.170 7.437 1.00 92.50 91 VAL A O 1
ATOM 716 N N . VAL A 1 92 ? -2.719 -5.948 7.732 1.00 94.69 92 VAL A N 1
ATOM 717 C CA . VAL A 1 92 ? -1.354 -5.657 8.186 1.00 94.69 92 VAL A CA 1
ATOM 718 C C . VAL A 1 92 ? -1.429 -4.785 9.446 1.00 94.69 92 VAL A C 1
ATOM 720 O O . VAL A 1 92 ? -2.192 -3.815 9.454 1.00 94.69 92 VAL A O 1
ATOM 723 N N . PRO A 1 93 ? -0.677 -5.106 10.517 1.00 93.81 93 PRO A N 1
ATOM 724 C CA . PRO A 1 93 ? -0.587 -4.234 11.685 1.00 93.81 93 PRO A CA 1
ATOM 725 C C . PRO A 1 93 ? 0.106 -2.918 11.314 1.00 93.81 93 PRO A C 1
ATOM 727 O O . PRO A 1 93 ? 1.047 -2.901 10.517 1.00 93.81 93 PRO A O 1
ATOM 730 N N . VAL A 1 94 ? -0.363 -1.810 11.877 1.00 94.12 94 VAL A N 1
ATOM 731 C CA . VAL A 1 94 ? 0.201 -0.483 11.628 1.00 94.12 94 VAL A CA 1
ATOM 732 C C . VAL A 1 94 ? 1.322 -0.225 12.620 1.00 94.12 94 VAL A C 1
ATOM 734 O O . VAL A 1 94 ? 1.114 -0.235 13.829 1.00 94.12 94 VAL A O 1
ATOM 737 N N . SER A 1 95 ? 2.513 0.058 12.105 1.00 92.19 95 SER A N 1
ATOM 738 C CA . SER A 1 95 ? 3.638 0.469 12.936 1.00 92.19 95 SER A CA 1
ATOM 739 C C . SER A 1 95 ? 3.496 1.944 13.283 1.00 92.19 95 SER A C 1
ATOM 741 O O . SER A 1 95 ? 3.348 2.780 12.387 1.00 92.19 95 SER A O 1
ATOM 743 N N . ARG A 1 96 ? 3.565 2.274 14.573 1.00 89.12 96 ARG A N 1
ATOM 744 C CA . ARG A 1 96 ? 3.416 3.645 15.070 1.00 89.12 96 ARG A CA 1
ATOM 745 C C . ARG A 1 96 ? 4.611 4.067 15.909 1.00 89.12 96 ARG A C 1
ATOM 747 O O . ARG A 1 96 ? 5.219 3.252 16.597 1.00 89.12 96 ARG A O 1
ATOM 754 N N . ASN A 1 97 ? 4.931 5.350 15.843 1.00 87.88 97 ASN A N 1
ATOM 755 C CA . ASN A 1 97 ? 5.863 6.002 16.740 1.00 87.88 97 ASN A CA 1
ATOM 756 C C . ASN A 1 97 ? 5.065 6.750 17.814 1.00 87.88 97 ASN A C 1
ATOM 758 O O . ASN A 1 97 ? 4.329 7.680 17.492 1.00 87.88 97 ASN A O 1
ATOM 762 N N . LEU A 1 98 ? 5.219 6.334 19.072 1.00 83.69 98 LEU A N 1
ATOM 763 C CA . LEU A 1 98 ? 4.502 6.900 20.221 1.00 83.69 98 LEU A CA 1
ATOM 764 C C . LEU A 1 98 ? 4.955 8.328 20.570 1.00 83.69 98 LEU A C 1
ATOM 766 O O . LEU A 1 98 ? 4.231 9.049 21.238 1.00 83.69 98 LEU A O 1
ATOM 770 N N . GLU A 1 99 ? 6.143 8.750 20.127 1.00 83.75 99 GLU A N 1
ATOM 771 C CA . GLU A 1 99 ? 6.666 10.093 20.411 1.00 83.75 99 GLU A CA 1
ATOM 772 C C . GLU A 1 99 ? 6.207 11.130 19.375 1.00 83.75 99 GLU A C 1
ATOM 774 O O . GLU A 1 99 ? 5.962 12.287 19.712 1.00 83.75 99 GLU A O 1
ATOM 779 N N . THR A 1 100 ? 6.100 10.733 18.100 1.00 83.75 100 THR A N 1
ATOM 780 C CA . THR A 1 100 ? 5.786 11.644 16.982 1.00 83.75 100 THR A CA 1
ATOM 781 C C . THR A 1 100 ? 4.376 11.473 16.410 1.00 83.75 100 THR A C 1
ATOM 783 O O . THR A 1 100 ? 4.021 12.187 15.466 1.00 83.75 100 THR A O 1
ATOM 786 N N . ASP A 1 101 ? 3.587 10.532 16.943 1.00 85.62 101 ASP A N 1
ATOM 787 C CA . ASP A 1 101 ? 2.272 10.099 16.436 1.00 85.62 101 ASP A CA 1
ATOM 788 C C . ASP A 1 101 ? 2.275 9.674 14.958 1.00 85.62 101 ASP A C 1
ATOM 790 O O . ASP A 1 101 ? 1.244 9.645 14.274 1.00 85.62 101 ASP A O 1
ATOM 794 N N . GLU A 1 102 ? 3.458 9.358 14.434 1.00 90.50 102 GLU A N 1
ATOM 795 C CA . GLU A 1 102 ? 3.638 8.952 13.051 1.00 90.50 102 GLU A CA 1
ATOM 796 C C . GLU A 1 102 ? 3.314 7.478 12.894 1.00 90.50 102 GLU A C 1
ATOM 798 O O . GLU A 1 102 ? 3.710 6.638 13.700 1.00 90.50 102 GLU A O 1
ATOM 803 N N . PHE A 1 103 ? 2.604 7.153 11.826 1.00 92.38 103 PHE A N 1
A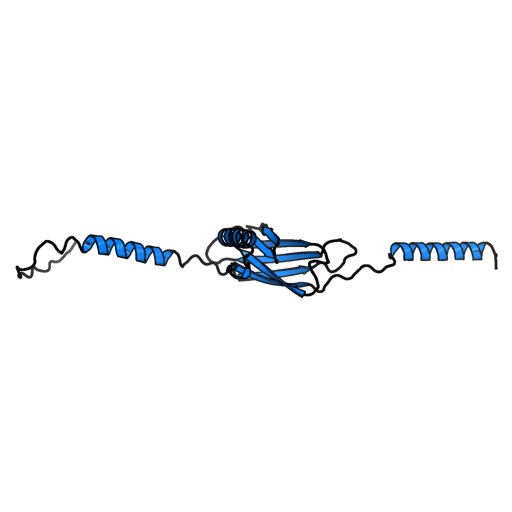TOM 804 C CA . PHE A 1 103 ? 2.265 5.791 11.475 1.00 92.38 103 PHE A CA 1
ATOM 805 C C . PHE A 1 103 ? 2.780 5.468 10.082 1.00 92.38 103 PHE A C 1
ATOM 807 O O . PHE A 1 103 ? 2.817 6.325 9.197 1.00 92.38 103 PHE A O 1
ATOM 814 N N . HIS A 1 104 ? 3.154 4.211 9.877 1.00 94.44 104 HIS A N 1
ATOM 815 C CA . HIS A 1 104 ? 3.453 3.688 8.558 1.00 94.44 104 HIS A CA 1
ATOM 816 C C . HIS A 1 104 ? 2.883 2.285 8.396 1.00 94.44 104 HIS A C 1
ATOM 818 O O . HIS A 1 104 ? 2.914 1.452 9.303 1.00 94.44 104 HIS A O 1
ATOM 824 N N . VAL A 1 105 ? 2.374 2.014 7.201 1.00 95.88 105 VAL A N 1
ATOM 825 C CA . VAL A 1 105 ? 1.900 0.694 6.806 1.00 95.88 105 VAL A CA 1
ATOM 826 C C . VAL A 1 105 ? 2.343 0.391 5.389 1.00 95.88 105 VAL A C 1
ATOM 828 O O . VAL A 1 105 ? 2.267 1.232 4.497 1.00 95.88 105 VAL A O 1
ATOM 831 N N . THR A 1 106 ? 2.799 -0.841 5.187 1.00 94.81 106 THR A N 1
ATOM 832 C CA . THR A 1 106 ? 3.250 -1.326 3.887 1.00 94.81 106 THR A CA 1
ATOM 833 C C . THR A 1 106 ? 2.439 -2.541 3.470 1.00 94.81 106 THR A C 1
ATOM 835 O O . THR A 1 106 ? 2.426 -3.559 4.158 1.00 94.81 106 THR A O 1
ATOM 838 N N . PHE A 1 107 ? 1.819 -2.459 2.300 1.00 94.62 107 PHE A N 1
ATOM 839 C CA . PHE A 1 107 ? 1.214 -3.592 1.617 1.00 94.62 107 PHE A CA 1
ATOM 840 C C . PHE A 1 107 ? 2.118 -4.020 0.473 1.00 94.62 107 PHE A C 1
ATOM 842 O O . PHE A 1 107 ? 2.621 -3.184 -0.277 1.00 94.62 107 PHE A O 1
ATOM 849 N N . SER A 1 108 ? 2.318 -5.326 0.319 1.00 92.69 108 SER A N 1
ATOM 850 C CA . SER A 1 108 ? 3.062 -5.872 -0.812 1.00 92.69 108 SER A CA 1
ATOM 851 C C . SER A 1 108 ? 2.318 -7.059 -1.399 1.00 92.69 108 SER A C 1
ATOM 853 O O . SER A 1 108 ? 1.966 -7.993 -0.679 1.00 92.69 108 SER A O 1
ATOM 855 N N . ASP A 1 109 ? 2.082 -7.025 -2.705 1.00 92.25 109 ASP A N 1
ATOM 856 C CA . ASP A 1 109 ? 1.496 -8.152 -3.424 1.00 92.25 109 ASP A CA 1
ATOM 857 C C . ASP A 1 109 ? 2.000 -8.197 -4.869 1.00 92.25 109 ASP A C 1
ATOM 859 O O . ASP A 1 109 ? 2.711 -7.310 -5.341 1.00 92.25 109 ASP A O 1
ATOM 863 N N . GLU A 1 110 ? 1.676 -9.266 -5.583 1.00 90.06 110 GLU A N 1
ATOM 864 C CA . GLU A 1 110 ? 2.058 -9.432 -6.981 1.00 90.06 110 GLU A CA 1
ATOM 865 C C . GLU A 1 110 ? 1.515 -8.301 -7.865 1.00 90.06 110 GLU A C 1
ATOM 867 O O . GLU A 1 110 ? 0.361 -7.886 -7.738 1.00 90.06 110 GLU A O 1
ATOM 872 N N . HIS A 1 111 ? 2.308 -7.874 -8.856 1.00 87.88 111 HIS A N 1
ATOM 873 C CA . HIS A 1 111 ? 1.913 -6.818 -9.801 1.00 87.88 111 HIS A CA 1
ATOM 874 C C . HIS A 1 111 ? 0.580 -7.085 -10.517 1.00 87.88 111 HIS A C 1
ATOM 876 O O . HIS A 1 111 ? -0.103 -6.153 -10.928 1.00 87.88 111 HIS A O 1
ATOM 882 N N . LYS A 1 112 ? 0.197 -8.358 -10.677 1.00 87.06 112 LYS A N 1
ATOM 883 C CA . LYS A 1 112 ? -1.071 -8.750 -11.307 1.00 87.06 112 LYS A CA 1
ATOM 884 C C . LYS A 1 112 ? -2.288 -8.507 -10.416 1.00 87.06 112 LYS A C 1
ATOM 886 O O . LYS A 1 112 ? -3.371 -8.276 -10.942 1.00 87.06 112 LYS A O 1
ATOM 891 N N . LYS A 1 113 ? -2.123 -8.586 -9.094 1.00 89.38 113 LYS A N 1
ATOM 892 C CA . LYS A 1 113 ? -3.214 -8.416 -8.126 1.00 89.38 113 LYS A CA 1
ATOM 893 C C . LYS A 1 113 ? -3.472 -6.956 -7.780 1.00 89.38 113 LYS A C 1
ATOM 895 O O . LYS A 1 113 ? -4.574 -6.631 -7.358 1.00 89.38 113 LYS A O 1
ATOM 900 N N . ILE A 1 114 ? -2.480 -6.092 -7.997 1.00 89.88 114 ILE A N 1
ATOM 901 C CA . ILE A 1 114 ? -2.587 -4.642 -7.812 1.00 89.88 114 ILE A CA 1
ATOM 902 C C . ILE A 1 114 ? -2.500 -3.956 -9.189 1.00 89.88 114 ILE A C 1
ATOM 904 O O . ILE A 1 114 ? -1.454 -3.405 -9.542 1.00 89.88 114 ILE A O 1
ATOM 908 N N . PRO A 1 115 ? -3.561 -4.010 -10.021 1.00 89.44 115 PRO A N 1
ATOM 909 C CA . PRO A 1 115 ? -3.622 -3.245 -11.265 1.00 89.44 115 PRO A CA 1
ATOM 910 C C . PRO A 1 115 ? -3.673 -1.730 -11.010 1.00 89.44 115 PRO A C 1
ATOM 912 O O . PRO A 1 115 ? -3.892 -1.266 -9.893 1.00 89.44 115 PRO A O 1
ATOM 915 N N . ARG A 1 116 ? -3.514 -0.925 -12.064 1.00 92.69 116 ARG A N 1
ATOM 916 C CA . ARG A 1 116 ? -3.721 0.531 -11.978 1.00 92.69 116 ARG A CA 1
ATOM 917 C C . ARG A 1 116 ? -5.121 0.857 -11.435 1.00 92.69 116 ARG A C 1
ATOM 919 O O . ARG A 1 116 ? -6.098 0.263 -11.891 1.00 92.69 116 ARG A O 1
ATOM 926 N N . GLY A 1 117 ? -5.225 1.807 -10.513 1.00 93.56 117 GLY A N 1
ATOM 927 C CA . GLY A 1 117 ? -6.508 2.190 -9.927 1.00 93.56 117 GLY A CA 1
ATOM 928 C C . GLY A 1 117 ? -6.393 2.873 -8.571 1.00 93.56 117 GLY A C 1
ATOM 929 O O . GLY A 1 117 ? -5.296 3.093 -8.059 1.00 93.56 117 GLY A O 1
ATOM 930 N N . TYR A 1 118 ? -7.552 3.208 -8.011 1.00 94.25 118 TYR A N 1
ATOM 931 C CA . TYR A 1 118 ? -7.683 3.729 -6.654 1.00 94.25 118 TYR A CA 1
ATOM 932 C C . TYR A 1 118 ? -7.896 2.581 -5.668 1.00 94.25 118 TYR A C 1
ATOM 934 O O . TYR A 1 118 ? -8.679 1.667 -5.929 1.00 94.25 118 TYR A O 1
ATOM 942 N N . TYR A 1 119 ? -7.203 2.654 -4.539 1.00 93.81 119 TYR A N 1
ATOM 943 C CA . TYR A 1 119 ? -7.204 1.662 -3.477 1.00 93.81 119 TYR A CA 1
ATOM 944 C C . TYR A 1 119 ? -7.544 2.336 -2.156 1.00 93.81 119 TYR A C 1
ATOM 946 O O . TYR A 1 119 ? -6.782 3.167 -1.674 1.00 93.81 119 TYR A O 1
ATOM 954 N N . THR A 1 120 ? -8.666 1.956 -1.555 1.00 93.62 120 THR A N 1
ATOM 955 C CA . THR A 1 120 ? -9.052 2.457 -0.234 1.00 93.62 120 THR A CA 1
ATOM 956 C C . THR A 1 120 ? -8.457 1.563 0.845 1.00 93.62 120 THR A C 1
ATOM 958 O O . THR A 1 120 ? -8.882 0.418 1.023 1.00 93.62 120 THR A O 1
ATOM 961 N N . VAL A 1 121 ? -7.484 2.091 1.580 1.00 94.50 121 VAL A N 1
ATOM 962 C CA . VAL A 1 121 ? -6.933 1.474 2.786 1.00 94.50 121 VAL A CA 1
ATOM 963 C C . VAL A 1 121 ? -7.820 1.857 3.963 1.00 94.50 121 VAL A C 1
ATOM 965 O O . VAL A 1 121 ? -8.062 3.038 4.213 1.00 94.50 121 VAL A O 1
ATOM 968 N N . LYS A 1 122 ? -8.319 0.861 4.690 1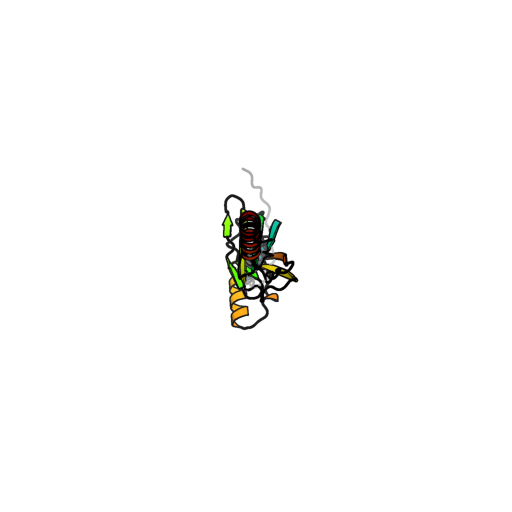.00 93.94 122 LYS A N 1
ATOM 969 C CA . LYS A 1 122 ? -9.197 1.062 5.847 1.00 93.94 122 LYS A CA 1
ATOM 970 C C . LYS A 1 122 ? -8.454 0.740 7.129 1.00 93.94 122 LYS A C 1
ATOM 972 O O . LYS A 1 122 ? -7.832 -0.312 7.212 1.00 93.94 122 LYS A O 1
ATOM 977 N N . PHE A 1 123 ? -8.553 1.616 8.117 1.00 92.94 123 PHE A N 1
ATOM 978 C CA . PHE A 1 123 ? -7.915 1.446 9.414 1.00 92.94 123 PHE A CA 1
ATOM 979 C C . PHE A 1 123 ? -8.963 1.058 10.453 1.00 92.94 123 PHE A C 1
ATOM 981 O O . PHE A 1 123 ? -10.026 1.677 10.540 1.00 92.94 123 PHE A O 1
ATOM 988 N N . TYR A 1 124 ? -8.660 0.018 11.216 1.00 92.38 124 TYR A N 1
ATOM 989 C CA . TYR A 1 124 ? -9.499 -0.545 12.263 1.00 92.38 124 TYR A CA 1
ATOM 990 C C . TYR A 1 124 ? -8.727 -0.566 13.579 1.00 92.38 124 TYR A C 1
ATOM 992 O O . TYR A 1 124 ? -7.506 -0.717 13.590 1.00 92.38 124 TYR A O 1
ATOM 1000 N N . ASP A 1 125 ? -9.456 -0.417 14.670 1.00 91.62 125 ASP A N 1
ATOM 1001 C CA . ASP A 1 125 ? -9.006 -0.701 16.027 1.00 91.62 125 ASP A CA 1
ATOM 1002 C C . ASP A 1 125 ? -9.013 -2.218 16.301 1.00 91.62 125 ASP A C 1
ATOM 1004 O O . ASP A 1 125 ? -9.394 -3.022 15.442 1.00 91.62 125 ASP A O 1
ATOM 1008 N N . ASP A 1 126 ? -8.597 -2.624 17.502 1.00 90.19 126 ASP A N 1
ATOM 1009 C CA . ASP A 1 126 ? -8.611 -4.027 17.934 1.00 90.19 126 ASP A CA 1
ATOM 1010 C C . ASP A 1 126 ? -10.007 -4.666 17.805 1.00 90.19 126 ASP A C 1
ATOM 1012 O O . ASP A 1 126 ? -10.148 -5.792 17.314 1.00 90.19 126 ASP A O 1
ATOM 1016 N N . GLU A 1 127 ? -11.059 -3.941 18.198 1.00 89.62 127 GLU A N 1
ATOM 1017 C CA . GLU A 1 127 ? -12.441 -4.424 18.133 1.00 89.62 127 GLU A CA 1
ATOM 1018 C C . GLU A 1 127 ? -12.903 -4.616 16.681 1.00 89.62 127 GLU A C 1
ATOM 1020 O O . GLU A 1 127 ? -13.411 -5.682 16.308 1.00 89.62 127 GLU A O 1
ATOM 1025 N N . GLY A 1 128 ? -12.673 -3.615 15.829 1.00 89.94 128 GLY A N 1
ATOM 1026 C CA . GLY A 1 128 ? -12.959 -3.659 14.402 1.00 89.94 128 GLY A CA 1
ATOM 1027 C C . GLY A 1 128 ? -12.174 -4.756 13.689 1.00 89.94 128 GLY A C 1
ATOM 1028 O O . GLY A 1 128 ? -12.746 -5.481 12.872 1.00 89.94 128 GLY A O 1
ATOM 1029 N N . TYR A 1 129 ? -10.901 -4.961 14.034 1.00 91.94 129 TYR A N 1
ATOM 1030 C CA . TYR A 1 129 ? -10.077 -6.039 13.488 1.00 91.94 129 TYR A CA 1
ATOM 1031 C C . TYR A 1 129 ? -10.678 -7.422 13.774 1.00 91.94 129 TYR A C 1
ATOM 1033 O O . TYR A 1 129 ? -10.791 -8.250 12.861 1.00 91.94 129 TYR A O 1
ATOM 1041 N N . MET A 1 130 ? -11.147 -7.668 15.001 1.00 92.19 130 MET A N 1
ATOM 1042 C CA . MET A 1 130 ? -11.802 -8.933 15.354 1.00 92.19 130 MET A CA 1
ATOM 1043 C C . MET A 1 130 ? -13.068 -9.178 14.523 1.00 92.19 130 MET A C 1
ATOM 1045 O O . MET A 1 130 ? -13.312 -10.303 14.066 1.00 92.19 130 MET A O 1
ATOM 1049 N N . LEU A 1 131 ? -13.846 -8.126 14.259 1.00 92.88 131 LEU A N 1
ATOM 1050 C CA . LEU A 1 131 ? -15.010 -8.201 13.376 1.00 92.88 131 LEU A CA 1
ATOM 1051 C C . LEU A 1 131 ? -14.609 -8.496 11.926 1.00 92.88 131 LEU A C 1
ATOM 1053 O O . LEU A 1 131 ? -15.246 -9.333 11.284 1.00 92.88 131 LEU A O 1
ATOM 1057 N N . VAL A 1 132 ? -13.540 -7.873 11.419 1.00 92.94 132 VAL A N 1
ATOM 1058 C CA . VAL A 1 132 ? -13.039 -8.101 10.053 1.00 92.94 132 VAL A CA 1
ATOM 1059 C C . VAL A 1 132 ? -12.626 -9.557 9.874 1.00 92.94 132 VAL A C 1
ATOM 1061 O O . VAL A 1 132 ? -13.046 -10.203 8.914 1.00 92.94 132 VAL A O 1
ATOM 1064 N N . ARG A 1 133 ? -11.868 -10.121 10.820 1.00 91.56 133 ARG A N 1
ATOM 1065 C CA . ARG A 1 133 ? -11.427 -11.525 10.753 1.00 91.56 133 ARG A CA 1
ATOM 1066 C C . ARG A 1 133 ? -12.599 -12.498 10.798 1.00 91.56 133 ARG A C 1
ATOM 1068 O O . ARG A 1 133 ? -12.606 -13.498 10.073 1.00 91.56 133 ARG A O 1
ATOM 1075 N N . LYS A 1 134 ? -13.619 -12.187 11.601 1.00 92.50 134 LYS A N 1
ATOM 1076 C CA . LYS A 1 134 ? -14.864 -12.958 11.641 1.00 92.50 134 LYS A CA 1
ATOM 1077 C C . LYS A 1 134 ? -15.618 -12.879 10.312 1.00 92.50 134 LYS A C 1
ATOM 1079 O O . LYS A 1 134 ? -16.033 -13.916 9.803 1.00 92.50 134 LYS A O 1
ATOM 1084 N N . ALA A 1 135 ? -15.753 -11.689 9.728 1.00 91.69 135 ALA A N 1
ATOM 1085 C CA . ALA A 1 135 ? -16.417 -11.500 8.440 1.00 91.69 135 ALA A CA 1
ATOM 1086 C C . ALA A 1 135 ? -15.696 -12.251 7.310 1.00 91.69 135 ALA A C 1
ATOM 1088 O O . ALA A 1 135 ? -16.346 -12.973 6.556 1.00 91.69 135 ALA A O 1
ATOM 1089 N N . GLN A 1 136 ? -14.361 -12.175 7.254 1.00 91.12 136 GLN A N 1
ATOM 1090 C CA . GLN A 1 136 ? -13.537 -12.931 6.302 1.00 91.12 136 GLN A CA 1
ATOM 1091 C C . GLN A 1 136 ? -13.747 -14.443 6.435 1.00 91.12 136 GLN A C 1
ATOM 1093 O O . GLN A 1 136 ? -13.941 -15.135 5.438 1.00 91.12 136 GLN A O 1
ATOM 1098 N N . SER A 1 137 ? -13.774 -14.951 7.670 1.00 90.75 137 SER A N 1
ATOM 1099 C CA . SER A 1 137 ? -13.990 -16.380 7.942 1.00 90.75 137 SER A CA 1
ATOM 1100 C C . SER A 1 137 ? -15.377 -16.864 7.505 1.00 90.75 137 SER A C 1
ATOM 1102 O O . SER A 1 137 ? -15.543 -18.026 7.146 1.00 90.75 137 SER A O 1
ATOM 1104 N N . LEU A 1 138 ? -16.376 -15.978 7.527 1.00 91.44 138 LEU A N 1
ATOM 1105 C CA . LEU A 1 138 ? -17.754 -16.261 7.117 1.00 91.44 138 LEU A CA 1
ATOM 1106 C C . LEU A 1 138 ? -18.030 -15.928 5.640 1.00 91.44 138 LEU A C 1
ATOM 1108 O O . LEU A 1 138 ? -19.161 -16.101 5.188 1.00 91.44 138 LEU A O 1
ATOM 1112 N N . GLY A 1 139 ? -17.040 -15.426 4.892 1.00 87.06 139 GLY A N 1
ATOM 1113 C CA . GLY A 1 139 ? -17.225 -14.963 3.513 1.00 87.06 139 GLY A CA 1
ATOM 1114 C C . GLY A 1 139 ? -18.161 -13.753 3.385 1.00 87.06 1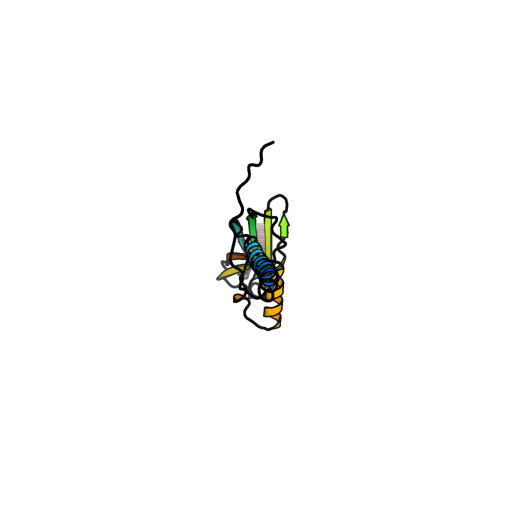39 GLY A C 1
ATOM 1115 O O . GLY A 1 139 ? -18.764 -13.545 2.334 1.00 87.06 139 GLY A O 1
ATOM 1116 N N . GLN A 1 140 ? -18.324 -12.971 4.455 1.00 86.31 140 GLN A N 1
ATOM 1117 C CA . GLN A 1 140 ? -19.154 -11.768 4.471 1.00 86.31 140 GLN A CA 1
ATOM 1118 C C . GLN A 1 140 ? -18.364 -10.545 3.979 1.00 86.31 140 GLN A C 1
ATOM 1120 O O . GLN A 1 140 ? -17.153 -10.458 4.196 1.00 86.31 140 GLN A O 1
ATOM 1125 N N . PRO A 1 141 ? -19.029 -9.560 3.346 1.00 82.50 141 PRO A N 1
ATOM 1126 C CA . PRO A 1 141 ? -18.350 -8.368 2.859 1.00 82.50 141 PRO A CA 1
ATOM 1127 C C . PRO A 1 141 ? -17.824 -7.509 4.020 1.00 82.50 141 PRO A C 1
ATOM 1129 O O . PRO A 1 141 ? -18.586 -7.019 4.854 1.00 82.50 141 PRO A O 1
ATOM 1132 N N . ILE A 1 142 ? -16.516 -7.236 4.009 1.00 82.50 142 ILE A N 1
ATOM 1133 C CA . ILE A 1 142 ? -15.803 -6.403 5.003 1.00 82.50 142 ILE A CA 1
ATOM 1134 C C . ILE A 1 142 ? -16.333 -4.951 5.025 1.00 82.50 142 ILE A C 1
ATOM 1136 O O . ILE A 1 142 ? -16.165 -4.213 5.991 1.00 82.50 142 ILE A O 1
ATOM 1140 N N . GLN A 1 143 ? -17.030 -4.530 3.966 1.00 79.56 143 GLN A N 1
ATOM 1141 C CA . GLN A 1 143 ? -17.591 -3.184 3.819 1.00 79.56 143 GLN A CA 1
ATOM 1142 C C . GLN A 1 143 ? -18.660 -2.837 4.864 1.00 79.56 143 GLN A C 1
ATOM 1144 O O . GLN A 1 143 ? -18.897 -1.656 5.088 1.00 79.56 143 GLN A O 1
ATOM 1149 N N . SER A 1 144 ? -19.280 -3.833 5.508 1.00 81.50 144 SER A N 1
ATOM 1150 C CA . SER A 1 144 ? -20.295 -3.597 6.542 1.00 81.50 144 SER A CA 1
ATOM 1151 C C . SER A 1 144 ? -19.712 -3.099 7.872 1.00 81.50 144 SER A C 1
ATOM 1153 O O . SER A 1 144 ? -20.472 -2.641 8.724 1.00 81.50 144 SER A O 1
ATOM 1155 N N . ILE A 1 145 ? -18.397 -3.215 8.079 1.00 87.50 145 ILE A N 1
ATOM 1156 C CA . ILE A 1 145 ? -17.731 -2.851 9.334 1.00 87.50 145 ILE A CA 1
ATOM 1157 C C . ILE A 1 145 ? -17.190 -1.428 9.198 1.00 87.50 145 ILE A C 1
ATOM 1159 O O . ILE A 1 145 ? -16.400 -1.149 8.288 1.00 87.50 145 ILE A O 1
ATOM 1163 N N . LYS A 1 146 ? -17.613 -0.538 10.104 1.00 89.62 146 LYS A N 1
ATOM 1164 C CA . LYS A 1 146 ? -17.191 0.866 10.130 1.00 89.62 146 LYS A CA 1
ATOM 1165 C C . LYS A 1 146 ? -15.690 0.949 10.463 1.00 89.62 146 LYS A C 1
ATOM 1167 O O . LYS A 1 146 ? -15.304 0.471 11.526 1.00 89.62 146 LYS A O 1
ATOM 1172 N N . PRO A 1 147 ? -14.850 1.519 9.583 1.00 91.25 147 PRO A N 1
ATOM 1173 C CA . PRO A 1 147 ? -13.457 1.805 9.911 1.00 91.25 147 PRO A CA 1
ATOM 1174 C C . PRO A 1 147 ? -13.346 3.057 10.793 1.00 91.25 147 PRO A C 1
ATOM 1176 O O . PRO A 1 147 ? -14.242 3.903 10.779 1.00 91.25 147 PRO A O 1
ATOM 1179 N N . VAL A 1 148 ? -12.225 3.194 11.505 1.00 89.81 148 VAL A N 1
ATOM 1180 C CA . VAL A 1 148 ? -11.876 4.417 12.251 1.00 89.81 148 VAL A CA 1
ATOM 1181 C C . VAL A 1 148 ? -11.628 5.555 11.262 1.00 89.81 148 VAL A C 1
ATOM 1183 O O . VAL A 1 148 ? -12.241 6.612 11.346 1.00 89.81 148 VAL A O 1
ATOM 1186 N N . PHE A 1 149 ? -10.780 5.304 10.263 1.00 89.31 149 PHE A N 1
ATOM 1187 C CA . PHE A 1 149 ? -10.558 6.202 9.133 1.00 89.31 149 PHE A CA 1
ATOM 1188 C C . PHE A 1 149 ? -10.172 5.412 7.879 1.00 89.31 149 PHE A C 1
ATOM 1190 O O . PHE A 1 149 ? -9.797 4.237 7.937 1.00 89.31 149 PHE A O 1
ATOM 1197 N N . SER A 1 150 ? -10.282 6.056 6.721 1.00 92.06 150 SER A N 1
ATOM 1198 C CA . SER A 1 150 ? -9.931 5.471 5.429 1.00 92.06 150 SER A CA 1
ATOM 1199 C C . SER A 1 150 ? -9.096 6.435 4.604 1.00 92.06 150 SER A C 1
ATOM 1201 O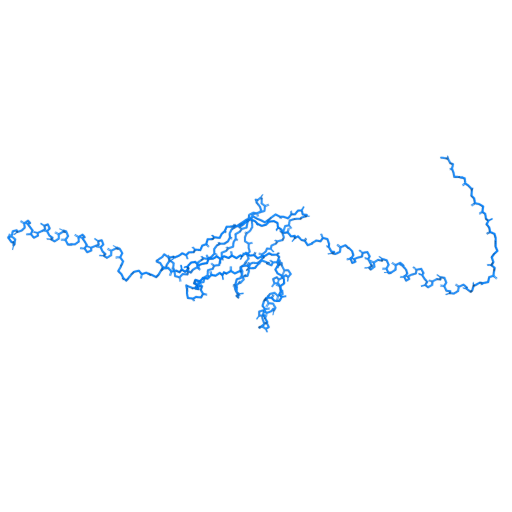 O . SER A 1 150 ? -9.355 7.636 4.597 1.00 92.06 150 SER A O 1
ATOM 1203 N N . VAL A 1 151 ? -8.119 5.885 3.894 1.00 92.69 151 VAL A N 1
ATOM 1204 C CA . VAL A 1 151 ? -7.190 6.619 3.039 1.00 92.69 151 VAL A CA 1
ATOM 1205 C C . VAL A 1 151 ? -7.281 6.059 1.627 1.00 92.69 151 VAL A C 1
ATOM 1207 O O . VAL A 1 151 ? -7.131 4.854 1.432 1.00 92.69 151 VAL A O 1
ATOM 1210 N N . ASP A 1 152 ? -7.504 6.929 0.647 1.00 93.19 152 ASP A N 1
ATOM 1211 C CA . ASP A 1 152 ? -7.517 6.548 -0.762 1.00 93.19 152 ASP A CA 1
ATOM 1212 C C . ASP A 1 152 ? -6.134 6.758 -1.376 1.00 93.19 152 ASP A C 1
ATOM 1214 O O . ASP A 1 152 ? -5.583 7.855 -1.349 1.00 93.19 152 ASP A O 1
ATOM 1218 N N . VAL A 1 153 ? -5.584 5.693 -1.951 1.00 93.50 153 VAL A N 1
ATOM 1219 C CA . VAL A 1 153 ? -4.262 5.668 -2.575 1.00 93.50 153 VAL A CA 1
ATOM 1220 C C . VAL A 1 153 ? -4.414 5.438 -4.068 1.00 93.50 153 VAL A C 1
ATOM 1222 O O . VAL A 1 153 ? -5.105 4.509 -4.495 1.00 93.50 153 VAL A O 1
ATOM 1225 N N . TYR A 1 154 ? -3.742 6.244 -4.886 1.00 93.62 154 TYR A N 1
ATOM 1226 C CA . TYR A 1 154 ? -3.756 6.056 -6.334 1.00 93.62 154 TYR A CA 1
ATOM 1227 C C . TYR A 1 154 ? -2.521 5.293 -6.818 1.00 93.62 154 TYR A C 1
ATOM 1229 O O . TYR A 1 154 ? -1.389 5.772 -6.740 1.00 93.62 154 TYR A O 1
ATOM 1237 N N . HIS A 1 155 ? -2.740 4.121 -7.415 1.00 93.75 155 HIS A N 1
ATOM 1238 C CA . HIS A 1 155 ? -1.693 3.370 -8.090 1.00 93.75 155 HIS A CA 1
ATOM 1239 C C . HIS A 1 155 ? -1.730 3.601 -9.603 1.00 93.75 155 HIS A C 1
ATOM 1241 O O . HIS A 1 155 ? -2.634 3.144 -10.303 1.00 93.75 155 HIS A O 1
ATOM 1247 N N . GLY A 1 156 ? -0.692 4.257 -10.130 1.00 89.75 156 GLY A N 1
ATOM 1248 C CA . GLY A 1 156 ? -0.556 4.558 -11.562 1.00 89.75 156 GLY A CA 1
ATOM 1249 C C . GLY A 1 156 ? -0.311 3.344 -12.469 1.00 89.75 156 GLY A C 1
ATOM 1250 O O . GLY A 1 156 ? -0.260 3.498 -13.688 1.00 89.75 156 GLY A O 1
ATOM 1251 N N . GLY A 1 157 ? -0.183 2.145 -11.898 1.00 87.50 157 GLY A N 1
ATOM 1252 C CA . GLY A 1 157 ? 0.207 0.940 -12.616 1.00 87.50 157 GLY A CA 1
ATOM 1253 C C . GLY A 1 157 ? 1.719 0.767 -12.676 1.00 87.50 157 GLY A C 1
ATOM 1254 O O . GLY A 1 157 ? 2.497 1.699 -12.458 1.00 87.50 157 GLY A O 1
ATOM 1255 N N . VAL A 1 158 ? 2.123 -0.460 -12.981 1.00 87.50 158 VAL A N 1
ATOM 1256 C CA . VAL A 1 158 ? 3.528 -0.842 -13.070 1.00 87.50 158 VAL A CA 1
ATOM 1257 C C . VAL A 1 158 ? 3.959 -0.854 -14.525 1.00 87.50 158 VAL A C 1
ATOM 1259 O O . VAL A 1 158 ? 3.313 -1.473 -15.375 1.00 87.50 158 VAL A O 1
ATOM 1262 N N . TRP A 1 159 ? 5.068 -0.184 -14.815 1.00 82.12 159 TRP A N 1
ATOM 1263 C CA . TRP A 1 159 ? 5.683 -0.258 -16.126 1.00 82.12 159 TRP A CA 1
ATOM 1264 C C . TRP A 1 159 ? 6.460 -1.571 -16.262 1.00 82.12 159 TRP A C 1
ATOM 1266 O O . TRP A 1 159 ? 7.323 -1.906 -15.443 1.00 82.12 159 TRP A O 1
ATOM 1276 N N . LEU A 1 160 ? 6.102 -2.341 -17.289 1.00 75.19 160 LEU A N 1
ATOM 1277 C CA . LEU A 1 160 ? 6.695 -3.641 -17.575 1.00 75.19 160 LEU A CA 1
ATOM 1278 C C . LEU A 1 160 ? 8.061 -3.468 -18.241 1.00 75.19 160 LEU A C 1
ATOM 1280 O O . LEU A 1 160 ? 8.269 -2.590 -19.077 1.00 75.19 160 LEU A O 1
ATOM 1284 N N . ARG A 1 161 ? 8.981 -4.351 -17.853 1.00 71.62 161 ARG A N 1
ATOM 1285 C CA . ARG A 1 161 ? 10.380 -4.390 -18.284 1.00 71.62 161 ARG A CA 1
ATOM 1286 C C . ARG A 1 161 ? 10.513 -4.315 -19.815 1.00 71.62 161 ARG A C 1
ATOM 1288 O O . ARG A 1 161 ? 9.884 -5.119 -20.506 1.00 71.62 161 ARG A O 1
ATOM 1295 N N . PRO A 1 162 ? 11.375 -3.431 -20.354 1.00 74.50 162 PRO A N 1
ATOM 1296 C CA . PRO A 1 162 ? 11.753 -3.495 -21.757 1.00 74.50 162 PRO A CA 1
ATOM 1297 C C . PRO A 1 162 ? 12.446 -4.834 -22.030 1.00 74.50 162 PRO A C 1
ATOM 1299 O O . PRO A 1 162 ? 13.213 -5.330 -21.201 1.00 74.50 162 PRO A O 1
ATOM 1302 N N . TRP A 1 163 ? 12.168 -5.424 -23.194 1.00 77.19 163 TRP A N 1
ATOM 1303 C CA . TRP A 1 163 ? 12.660 -6.757 -23.569 1.00 77.19 163 TRP A CA 1
ATOM 1304 C C . TRP A 1 163 ? 14.196 -6.863 -23.527 1.00 77.19 163 TRP A C 1
ATOM 1306 O O . TRP A 1 163 ? 14.738 -7.923 -23.231 1.00 77.19 163 TRP A O 1
ATOM 1316 N N . ILE A 1 164 ? 14.905 -5.760 -23.786 1.00 86.38 164 ILE A N 1
ATOM 1317 C CA . ILE A 1 164 ? 16.370 -5.701 -23.820 1.00 86.38 164 ILE A CA 1
ATOM 1318 C C . ILE A 1 164 ? 16.867 -4.937 -22.589 1.00 86.38 164 ILE A C 1
ATOM 1320 O O . ILE A 1 164 ? 16.440 -3.812 -22.330 1.00 86.38 164 ILE A O 1
ATOM 1324 N N . HIS A 1 165 ? 17.766 -5.548 -21.814 1.00 84.56 165 HIS A N 1
ATOM 1325 C CA . HIS A 1 165 ? 18.377 -4.912 -20.645 1.00 84.56 165 HIS A CA 1
ATOM 1326 C C . HIS A 1 165 ? 19.424 -3.877 -21.069 1.00 84.56 165 HIS A C 1
ATOM 1328 O O . HIS A 1 165 ? 20.147 -4.078 -22.045 1.00 84.56 165 HIS A O 1
ATOM 1334 N N . SER A 1 166 ? 19.545 -2.786 -20.308 1.00 88.44 166 SER A N 1
ATOM 1335 C CA . SER A 1 166 ? 20.559 -1.749 -20.545 1.00 88.44 166 SER A CA 1
ATOM 1336 C C . SER A 1 166 ? 21.987 -2.302 -20.486 1.00 88.44 166 SER A C 1
ATOM 1338 O O . SER A 1 166 ? 22.843 -1.846 -21.236 1.00 88.44 166 SER A O 1
ATOM 1340 N N . GLU A 1 167 ? 22.223 -3.333 -19.671 1.00 87.62 167 GLU A N 1
ATOM 1341 C CA . GLU A 1 167 ? 23.493 -4.065 -19.607 1.00 87.62 167 GLU A CA 1
ATOM 1342 C C . GLU A 1 167 ? 23.860 -4.702 -20.953 1.00 87.62 167 GLU A C 1
ATOM 1344 O O . GLU A 1 167 ? 24.972 -4.522 -21.443 1.00 87.62 167 GLU A O 1
ATOM 1349 N N . THR A 1 168 ? 22.912 -5.385 -21.602 1.00 92.44 168 THR A N 1
ATOM 1350 C CA . THR A 1 168 ? 23.141 -6.004 -22.914 1.00 92.44 168 THR A CA 1
ATOM 1351 C C . THR A 1 168 ? 23.435 -4.951 -23.977 1.00 92.44 168 THR A C 1
ATOM 1353 O O . THR A 1 168 ? 24.315 -5.153 -24.809 1.00 92.44 168 THR A O 1
ATOM 1356 N N . VAL A 1 169 ? 22.739 -3.809 -23.932 1.00 93.88 169 VAL A N 1
ATOM 1357 C CA . VAL A 1 169 ? 22.998 -2.686 -24.846 1.00 93.88 169 VAL A CA 1
ATOM 1358 C C . VAL A 1 169 ? 24.402 -2.124 -24.625 1.00 93.88 169 VAL A C 1
ATOM 1360 O O . VAL A 1 169 ? 25.125 -1.935 -25.597 1.00 93.88 169 VAL A O 1
ATOM 1363 N N . ALA A 1 170 ? 24.812 -1.906 -23.374 1.00 95.31 170 ALA A N 1
ATOM 1364 C CA . ALA A 1 170 ? 26.141 -1.393 -23.040 1.00 95.31 170 ALA A CA 1
ATOM 1365 C C . ALA A 1 170 ? 27.266 -2.361 -23.445 1.00 95.31 170 ALA A C 1
ATOM 1367 O O . ALA A 1 170 ? 28.297 -1.942 -23.969 1.00 95.31 170 ALA A O 1
ATOM 1368 N N . LEU A 1 171 ? 27.065 -3.665 -23.246 1.00 96.50 171 LEU A N 1
ATOM 1369 C CA . LEU A 1 171 ? 28.037 -4.681 -23.639 1.00 96.50 171 LEU A CA 1
ATOM 1370 C C . LEU A 1 171 ? 28.151 -4.764 -25.164 1.00 96.50 171 LEU A C 1
ATOM 1372 O O . LEU A 1 171 ? 29.255 -4.816 -25.701 1.00 96.50 171 LEU A O 1
ATOM 1376 N N . LEU A 1 172 ? 27.021 -4.709 -25.871 1.00 96.31 172 LEU A N 1
ATOM 1377 C CA . LEU A 1 172 ? 26.990 -4.730 -27.329 1.00 96.31 172 LEU A CA 1
ATOM 1378 C C . LEU A 1 172 ? 27.648 -3.480 -27.929 1.00 96.31 172 LEU A C 1
ATOM 1380 O O . LEU A 1 172 ? 28.430 -3.604 -28.868 1.00 96.31 172 LEU A O 1
ATOM 1384 N N . THR A 1 173 ? 27.409 -2.289 -27.374 1.00 96.81 173 THR A N 1
ATOM 1385 C CA . THR A 1 173 ? 28.080 -1.064 -27.838 1.00 96.81 173 THR A CA 1
ATOM 1386 C C . THR A 1 173 ? 29.580 -1.099 -27.560 1.00 96.81 173 THR A C 1
ATOM 1388 O O . THR A 1 173 ? 30.363 -0.770 -28.451 1.00 96.81 173 THR A O 1
ATOM 1391 N N . ALA A 1 174 ? 30.004 -1.565 -26.382 1.00 97.06 174 ALA A N 1
ATOM 1392 C CA . ALA A 1 174 ? 31.420 -1.739 -26.064 1.00 97.06 174 ALA A CA 1
ATOM 1393 C C . ALA A 1 174 ? 32.101 -2.752 -27.002 1.00 97.06 174 ALA A C 1
ATOM 1395 O O . ALA A 1 174 ? 33.191 -2.486 -27.511 1.00 97.06 174 ALA A O 1
ATOM 1396 N N . ALA A 1 175 ? 31.441 -3.880 -27.288 1.00 96.56 175 ALA A N 1
ATOM 1397 C CA . ALA A 1 175 ? 31.938 -4.890 -28.216 1.00 96.56 175 ALA A CA 1
ATOM 1398 C C . ALA A 1 175 ? 32.072 -4.338 -29.643 1.00 96.56 175 ALA A C 1
ATOM 1400 O O . ALA A 1 175 ? 33.103 -4.544 -30.279 1.00 96.56 175 ALA A O 1
ATOM 1401 N N . LEU A 1 176 ? 31.076 -3.591 -30.134 1.00 96.44 176 LEU A N 1
ATOM 1402 C CA . LEU A 1 176 ? 31.118 -2.972 -31.462 1.00 96.44 176 LEU A CA 1
ATOM 1403 C C . LEU A 1 176 ? 32.244 -1.941 -31.588 1.00 96.44 176 LEU A C 1
ATOM 1405 O O . LEU A 1 176 ? 32.972 -1.956 -32.579 1.00 96.44 176 LEU A O 1
ATOM 1409 N N . VAL A 1 177 ? 32.425 -1.078 -30.585 1.00 96.81 177 VAL A N 1
ATOM 1410 C CA . VAL A 1 177 ? 33.512 -0.085 -30.575 1.00 96.81 177 VAL A CA 1
ATOM 1411 C C . VAL A 1 177 ? 34.875 -0.775 -30.509 1.00 96.81 177 VAL A C 1
ATOM 1413 O O . VAL A 1 177 ? 35.775 -0.426 -31.271 1.00 96.81 177 VAL A O 1
ATOM 1416 N N . GLY A 1 178 ? 35.024 -1.786 -29.648 1.00 95.81 178 GLY A N 1
ATOM 1417 C CA . GLY A 1 178 ? 36.259 -2.561 -29.527 1.00 95.81 178 GLY A CA 1
ATOM 1418 C C . GLY A 1 178 ? 36.623 -3.287 -30.823 1.00 95.81 178 GLY A C 1
ATOM 1419 O O . GLY A 1 178 ? 37.754 -3.179 -31.298 1.00 95.81 178 GLY A O 1
ATOM 1420 N N . LEU A 1 179 ? 35.657 -3.968 -31.443 1.00 95.06 179 LEU A N 1
ATOM 1421 C CA . LEU A 1 179 ? 35.846 -4.622 -32.739 1.00 95.06 179 LEU A CA 1
ATOM 1422 C C . LEU A 1 179 ? 36.177 -3.604 -33.837 1.00 95.06 179 LEU A C 1
ATOM 1424 O O . LEU A 1 179 ? 37.127 -3.815 -34.586 1.00 95.06 179 LEU A O 1
ATOM 1428 N N . GLY A 1 180 ? 35.469 -2.472 -33.900 1.00 93.88 180 GLY A N 1
ATOM 1429 C CA . GLY A 1 180 ? 35.753 -1.396 -34.855 1.00 93.88 180 GLY A CA 1
ATOM 1430 C C . GLY A 1 180 ? 37.172 -0.829 -34.717 1.00 93.88 180 GLY A C 1
ATOM 1431 O O . GLY A 1 180 ? 37.866 -0.620 -35.716 1.00 93.88 180 GLY A O 1
ATOM 1432 N N . ALA A 1 181 ? 37.655 -0.654 -33.486 1.00 93.44 181 ALA A N 1
ATOM 1433 C CA . ALA A 1 181 ? 39.027 -0.220 -33.227 1.00 93.44 181 ALA A CA 1
ATOM 1434 C C . ALA A 1 181 ? 40.067 -1.261 -33.684 1.00 93.44 181 ALA A C 1
ATOM 1436 O O . ALA A 1 181 ? 41.093 -0.906 -34.266 1.00 93.44 181 ALA A O 1
ATOM 1437 N N . VAL A 1 182 ? 39.808 -2.555 -33.473 1.00 93.50 182 VAL A N 1
ATOM 1438 C CA . VAL A 1 182 ? 40.715 -3.628 -33.917 1.00 93.50 182 VAL A CA 1
ATOM 1439 C C . VAL A 1 182 ? 40.739 -3.746 -35.443 1.00 93.50 182 VAL A C 1
ATOM 1441 O O . VAL A 1 182 ? 41.813 -3.881 -36.026 1.00 93.50 182 VAL A O 1
ATOM 1444 N N . LEU A 1 183 ? 39.582 -3.652 -36.103 1.00 91.56 183 LEU A N 1
ATOM 1445 C CA . LEU A 1 183 ? 39.478 -3.750 -37.562 1.00 91.56 183 LEU A CA 1
ATOM 1446 C C . LEU A 1 183 ? 40.201 -2.596 -38.273 1.00 91.56 183 LEU A C 1
ATOM 1448 O O . LEU A 1 183 ? 40.944 -2.842 -39.223 1.00 91.56 183 LEU A O 1
ATOM 1452 N N . THR A 1 184 ? 40.048 -1.361 -37.782 1.00 90.38 184 THR A N 1
ATOM 1453 C CA . THR A 1 184 ? 40.759 -0.187 -38.329 1.00 90.38 184 THR A CA 1
ATOM 1454 C C . THR A 1 184 ? 42.268 -0.267 -38.093 1.00 90.38 184 THR A C 1
ATOM 1456 O O . THR A 1 184 ? 43.048 0.032 -38.996 1.00 90.38 184 THR A O 1
ATOM 1459 N N . LYS A 1 185 ? 42.706 -0.743 -36.918 1.00 85.31 185 LYS A N 1
ATOM 1460 C CA . LYS A 1 185 ? 44.131 -0.967 -36.625 1.00 85.31 185 LYS A CA 1
ATOM 1461 C C . LYS A 1 185 ? 44.751 -2.040 -37.524 1.00 85.31 185 LYS A C 1
ATOM 1463 O O . LYS A 1 185 ? 45.884 -1.878 -37.971 1.00 85.31 185 LYS A O 1
ATOM 1468 N N . ASN A 1 186 ? 44.022 -3.122 -37.790 1.00 84.44 186 ASN A N 1
ATOM 1469 C CA . ASN A 1 186 ? 44.531 -4.260 -38.554 1.00 84.44 186 ASN A CA 1
ATOM 1470 C C . ASN A 1 186 ? 44.459 -4.062 -40.082 1.00 84.44 186 ASN A C 1
ATOM 1472 O O . ASN A 1 186 ? 44.828 -4.986 -40.802 1.00 84.44 186 ASN A O 1
ATOM 1476 N N . LYS A 1 187 ? 44.022 -2.888 -40.580 1.00 70.56 187 LYS A N 1
ATOM 1477 C CA . LYS A 1 187 ? 43.904 -2.557 -42.019 1.00 70.56 187 LYS A CA 1
ATOM 1478 C C . LYS A 1 187 ? 43.234 -3.667 -42.841 1.00 70.56 187 LYS A C 1
ATOM 1480 O O . LYS A 1 187 ? 43.706 -4.038 -43.911 1.00 70.56 187 LYS A O 1
ATOM 1485 N N . ILE A 1 188 ? 42.154 -4.237 -42.305 1.00 62.66 188 ILE A N 1
ATOM 1486 C CA . ILE A 1 188 ? 41.363 -5.263 -43.010 1.00 62.66 188 ILE A CA 1
ATOM 1487 C C . ILE A 1 188 ? 40.378 -4.604 -44.008 1.00 62.66 188 ILE A C 1
ATOM 1489 O O . ILE A 1 188 ? 39.688 -5.293 -44.752 1.00 62.66 188 ILE A O 1
ATOM 1493 N N . PHE A 1 189 ? 40.379 -3.268 -44.084 1.00 56.66 189 PHE A N 1
ATOM 1494 C CA . PHE A 1 189 ? 39.803 -2.445 -45.147 1.00 56.66 189 PHE A CA 1
ATOM 1495 C C . PHE A 1 189 ? 40.795 -1.352 -45.553 1.00 56.66 189 PHE A C 1
ATOM 1497 O O . PHE A 1 189 ? 41.545 -0.887 -44.657 1.00 56.66 189 PHE A O 1
#

Secondary structure (DSSP, 8-state):
-------PPP------TTSSHHHHHHHHHHHHHHHHHHHGGG-----EEEEEEEE--BSSS-SEEEEEEEEEEE-SSS-----EEEETTEEEEPEE-TTT-EEEEEEEEETTTS-SEEEEEEEE-HHHHHHHHHHHHTT--GGGSPPSEEEEEEE--PBPPPSS-HHHHHHHHHHHHHHHHHHHHTT--

Radius of gyration: 34.98 Å; chains: 1; bounding box: 100×46×108 Å

Organism: Schistocephalus solidus (NCBI:txid70667)